Protein AF-B7PC93-F1 (afdb_monomer_lite)

Foldseek 3Di:
DDFPDDPVRLVVLVVVQVVLPPVPPQWHAPVSVCVDVVLVPPLLSVLLQCQLPPVRPRTHHSVSSRVSVSLVDPPDDPLSVLVSVVSSQVPVPPQWRALVSQLVSVCSVQPPLDDSVVSSVVSQVVQVVQPPVPPRIHGSVSSVCVVPVDDDDDPDPLVVVVCQQPPVPPQWRALVSQLVSVCSRCPPVDDSVVSSVVSQVVQVQQPPVPPRIHGSVSSCVVVVVVPVVCVVPDDD

InterPro domains:
  IPR002048 EF-hand domain [PF13499] (11-69)
  IPR002048 EF-hand domain [PF13499] (79-145)
  IPR002048 EF-hand domain [PF13499] (160-222)
  IPR002048 EF-hand domain [PS50222] (40-75)
  IPR002048 EF-hand domain [PS50222] (77-112)
  IPR002048 EF-hand domain [PS50222] (118-153)
  IPR002048 EF-hand domain [PS50222] (161-188)
  IPR002048 EF-hand domain [PS50222] (194-229)
  IPR002048 EF-hand domain [SM00054] (12-40)
  IPR002048 EF-hand domain [SM00054] (44-72)
  IPR002048 EF-hand domain [SM00054] (81-109)
  IPR002048 EF-hand domain [SM00054] (122-150)
  IPR002048 EF-hand domain [SM00054] (157-185)
  IPR002048 EF-hand domain [SM00054] (198-226)
  IPR002048 EF-hand domain [cd00051] (81-144)
  IPR002048 EF-hand domain [cd00051] (162-223)
  IPR011992 EF-hand domain pair [SSF47473] (2-145)
  IPR011992 EF-hand domain pair [SSF47473] (123-222)
  IPR018247 EF-Hand 1, calcium-binding site [PS00018] (53-65)
  IPR018247 EF-Hand 1, calcium-binding site [PS00018] (90-102)

p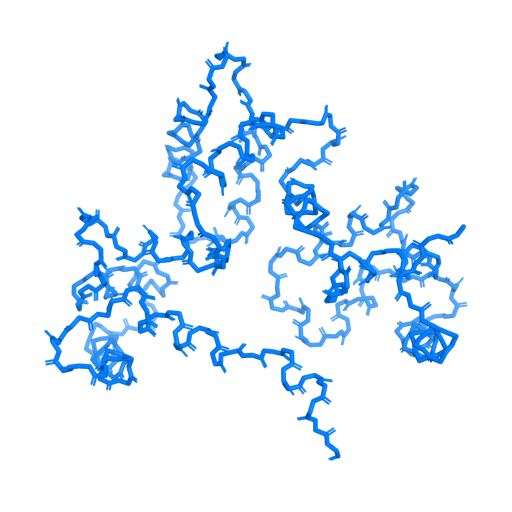LDDT: mean 71.48, std 16.7, range [31.58, 95.81]

Organism: Ixodes scapularis (NCBI:txid6945)

Radius of gyration: 20.03 Å; chains: 1; bounding box: 56×41×51 Å

Sequence (236 aa):
MCSNFDADEIKRLGKRFKKLDLDNSGSLSIDEFMSLPELQQNPLVQRVIDIFDTDGNGEVDFKEFIQGVSQFSVKGDKESKLRFAFRIYDMDNDGFISNGELFQVLKMMVGNNLKEAQLQQIVDKTILFADRDEDGKISFDEFCSRAVDRLTSEWTHSCSCFRIYDMDNDGFISNGELFQVLKMMVGNNLKEAQLQQIVDKTILFADRDEDGKISFDEFCSVVGNTDIHKKMVVDV

Structure (mmCIF, N/CA/C/O backbone):
data_AF-B7PC93-F1
#
_entry.id   AF-B7PC93-F1
#
loop_
_atom_site.group_PDB
_atom_site.id
_atom_site.type_symbol
_atom_site.label_atom_id
_atom_site.label_alt_id
_atom_site.label_comp_id
_atom_site.label_asym_id
_atom_site.label_entity_id
_atom_site.label_seq_id
_atom_site.pdbx_PDB_ins_code
_atom_site.Cartn_x
_atom_site.Cartn_y
_atom_site.Cartn_z
_atom_site.occupancy
_atom_site.B_iso_or_equiv
_atom_site.auth_seq_id
_atom_site.auth_comp_id
_atom_site.auth_asym_id
_atom_site.auth_atom_id
_atom_site.pdbx_PDB_model_num
ATOM 1 N N . MET A 1 1 ? -24.680 -4.028 8.590 1.00 38.81 1 MET A N 1
ATOM 2 C CA . MET A 1 1 ? -23.396 -3.847 9.297 1.00 38.81 1 MET A CA 1
ATOM 3 C C . MET A 1 1 ? -22.586 -5.104 9.052 1.00 38.81 1 MET A C 1
ATOM 5 O O . MET A 1 1 ? -23.000 -6.148 9.531 1.00 38.81 1 MET A O 1
ATOM 9 N N . CYS A 1 2 ? -21.532 -5.031 8.240 1.00 46.84 2 CYS A N 1
ATOM 10 C CA . CYS A 1 2 ? -20.687 -6.181 7.912 1.00 46.84 2 CYS A CA 1
ATOM 11 C C . CYS A 1 2 ? -19.275 -5.902 8.424 1.00 46.84 2 CYS A C 1
ATOM 13 O O . CYS A 1 2 ? -18.432 -5.429 7.674 1.00 46.84 2 CYS A O 1
ATOM 15 N N . SER A 1 3 ? -19.037 -6.126 9.713 1.00 57.12 3 SER A N 1
ATOM 16 C CA . SER A 1 3 ? -17.683 -6.349 10.213 1.00 57.12 3 SER A CA 1
ATOM 17 C C . SER A 1 3 ? -17.561 -7.832 10.551 1.00 57.12 3 SER A C 1
ATOM 19 O O . SER A 1 3 ? -18.491 -8.432 11.087 1.00 57.12 3 SER A O 1
ATOM 21 N N . ASN A 1 4 ? -16.418 -8.443 10.234 1.00 65.75 4 ASN A N 1
ATOM 22 C CA . ASN A 1 4 ? -16.138 -9.856 10.535 1.00 65.75 4 ASN A CA 1
ATOM 23 C C . ASN A 1 4 ? -15.797 -10.098 12.023 1.00 65.75 4 ASN A C 1
ATOM 25 O O . AS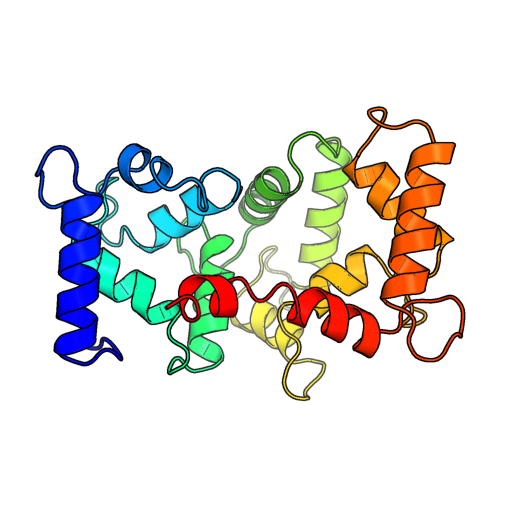N A 1 4 ? -15.227 -11.138 12.379 1.00 65.75 4 ASN A O 1
ATOM 29 N N . PHE A 1 5 ? -16.114 -9.123 12.878 1.00 72.94 5 PHE A N 1
ATOM 30 C CA . PHE A 1 5 ? -15.765 -9.095 14.289 1.00 72.94 5 PHE A CA 1
ATOM 31 C C . PHE A 1 5 ? -16.954 -9.475 15.165 1.00 72.94 5 PHE A C 1
ATOM 33 O O . PHE A 1 5 ? -18.083 -9.050 14.916 1.00 72.94 5 PHE A O 1
ATOM 40 N N . ASP A 1 6 ? -16.692 -10.249 16.212 1.00 81.88 6 ASP A N 1
ATOM 41 C CA . ASP A 1 6 ? -17.671 -10.504 17.261 1.00 81.88 6 ASP A CA 1
ATOM 42 C C . ASP A 1 6 ? -17.793 -9.321 18.245 1.00 81.88 6 ASP A C 1
ATOM 44 O O . ASP A 1 6 ? -17.075 -8.318 18.179 1.00 81.88 6 ASP A O 1
ATOM 48 N N . ALA A 1 7 ? -18.753 -9.417 19.167 1.00 84.62 7 ALA A N 1
ATOM 49 C CA . ALA A 1 7 ? -19.037 -8.347 20.119 1.00 84.62 7 ALA A CA 1
ATOM 50 C C . ALA A 1 7 ? -17.866 -8.058 21.078 1.00 84.62 7 ALA A C 1
ATOM 52 O O . ALA A 1 7 ? -17.680 -6.907 21.487 1.00 84.62 7 ALA A O 1
ATOM 53 N N . ASP A 1 8 ? -17.070 -9.068 21.433 1.00 82.94 8 ASP A N 1
ATOM 54 C CA . ASP A 1 8 ? -15.922 -8.903 22.323 1.00 82.94 8 ASP A CA 1
ATOM 55 C C . ASP A 1 8 ? -14.742 -8.261 21.585 1.00 82.94 8 ASP A C 1
ATOM 57 O O . ASP A 1 8 ? -14.069 -7.388 22.145 1.00 82.94 8 ASP A O 1
ATOM 61 N N . GLU A 1 9 ? -14.527 -8.621 20.319 1.00 74.94 9 GLU A N 1
ATOM 62 C CA . GLU A 1 9 ? -13.568 -7.981 19.416 1.00 74.94 9 GLU A CA 1
ATOM 63 C C . GLU A 1 9 ? -13.908 -6.496 19.220 1.00 74.94 9 GLU A C 1
ATOM 65 O O . GLU A 1 9 ? -13.059 -5.634 19.462 1.00 74.94 9 GLU A O 1
ATOM 70 N N . ILE A 1 10 ? -15.168 -6.169 18.908 1.00 80.88 10 ILE A N 1
ATOM 71 C CA . ILE A 1 10 ? -15.633 -4.776 18.776 1.00 80.88 10 ILE A CA 1
ATOM 72 C C . ILE A 1 10 ? -15.430 -4.006 20.087 1.00 80.88 10 ILE A C 1
ATOM 74 O O . ILE A 1 10 ? -14.981 -2.859 20.079 1.00 80.88 10 ILE A O 1
ATOM 78 N N . LYS A 1 11 ? -15.698 -4.631 21.240 1.00 82.50 11 LYS A N 1
ATOM 79 C CA . LYS A 1 11 ? -15.482 -4.004 22.551 1.00 82.50 11 LYS A CA 1
ATOM 80 C C . LYS A 1 11 ? -14.003 -3.718 22.822 1.00 82.50 11 LYS A C 1
ATOM 82 O O . LYS A 1 11 ? -13.685 -2.689 23.423 1.00 82.50 11 LYS A O 1
ATOM 87 N N . ARG A 1 12 ? -13.089 -4.602 22.409 1.00 79.88 12 ARG A N 1
ATOM 88 C CA . ARG A 1 12 ? -11.634 -4.380 22.519 1.00 79.88 12 ARG A CA 1
ATOM 89 C C . ARG A 1 12 ? -11.175 -3.257 21.593 1.00 79.88 12 ARG A C 1
ATOM 91 O O . ARG A 1 12 ? -10.452 -2.374 22.051 1.00 79.88 12 ARG A O 1
ATOM 98 N N . LEU A 1 13 ? -11.649 -3.246 20.348 1.00 78.56 13 LEU A N 1
ATOM 99 C CA . LEU A 1 13 ? -11.368 -2.183 19.381 1.00 78.56 13 LEU A CA 1
ATOM 100 C C . LEU A 1 13 ? -11.889 -0.828 19.875 1.00 78.56 13 LEU A C 1
ATOM 102 O O . LEU A 1 13 ? -11.148 0.145 19.844 1.00 78.56 13 LEU A O 1
ATOM 106 N N . GLY A 1 14 ? -13.087 -0.778 20.463 1.00 84.50 14 GLY A N 1
ATOM 107 C CA . GLY A 1 14 ? -13.628 0.438 21.080 1.00 84.50 14 GLY A CA 1
ATOM 108 C C . GLY A 1 14 ? -12.797 0.959 22.254 1.00 84.50 14 GLY A C 1
ATOM 109 O O . GLY A 1 14 ? -12.632 2.167 22.407 1.00 84.50 14 GLY A O 1
ATOM 110 N N . LYS A 1 15 ? -12.210 0.075 23.074 1.00 85.62 15 LYS A N 1
ATOM 111 C CA . LYS A 1 15 ? -11.255 0.499 24.115 1.00 85.62 15 LYS A CA 1
ATOM 112 C C . LYS A 1 15 ? -9.968 1.064 23.519 1.00 85.62 15 LYS A C 1
ATOM 114 O O . LYS A 1 15 ? -9.396 1.977 24.104 1.00 85.62 15 LYS A O 1
ATOM 119 N N . ARG A 1 16 ? -9.494 0.503 22.401 1.00 81.06 16 ARG A N 1
ATOM 120 C CA . ARG A 1 16 ? -8.289 0.983 21.715 1.00 81.06 16 ARG A CA 1
ATOM 121 C C . ARG A 1 16 ? -8.539 2.337 21.059 1.00 81.06 16 ARG A C 1
ATOM 123 O O . ARG A 1 16 ? -7.734 3.229 21.277 1.00 81.06 16 ARG A O 1
ATOM 130 N N . PHE A 1 17 ? -9.664 2.493 20.366 1.00 84.81 17 PHE A N 1
ATOM 131 C CA . PHE A 1 17 ? -10.100 3.750 19.762 1.00 84.81 17 PHE A CA 1
ATOM 132 C C . PHE A 1 17 ? -10.116 4.879 20.795 1.00 84.81 17 PHE A C 1
ATOM 134 O O . PHE A 1 17 ? -9.386 5.843 20.651 1.00 84.81 17 PHE A O 1
ATOM 141 N N . LYS A 1 18 ? -10.798 4.685 21.933 1.00 90.88 18 LYS A N 1
ATOM 142 C CA . LYS A 1 18 ? -10.827 5.670 23.033 1.00 90.88 18 LYS A CA 1
ATOM 143 C C . LYS A 1 18 ? -9.470 5.992 23.661 1.00 90.88 18 LYS A C 1
ATOM 145 O O . LYS A 1 18 ? -9.362 6.950 24.409 1.00 90.88 18 LYS A O 1
ATOM 150 N N . LYS A 1 19 ? -8.471 5.126 23.487 1.00 88.50 19 LYS A N 1
ATOM 151 C CA . LYS A 1 19 ? -7.111 5.384 23.975 1.00 88.50 19 LYS A CA 1
ATOM 152 C C . LYS A 1 19 ? -6.314 6.229 22.975 1.00 88.50 19 LYS A C 1
ATOM 154 O O . LYS A 1 19 ? -5.361 6.878 23.387 1.00 88.50 19 LYS A O 1
ATOM 159 N N . LEU A 1 20 ? -6.663 6.136 21.694 1.00 85.38 20 LEU A N 1
ATOM 160 C CA . LEU A 1 20 ? -6.053 6.892 20.604 1.00 85.38 20 LEU A CA 1
ATOM 161 C C . LEU A 1 20 ? -6.704 8.263 20.430 1.00 85.38 20 LEU A C 1
ATOM 163 O O . LEU A 1 20 ? -5.991 9.196 20.112 1.00 85.38 20 LEU A O 1
ATOM 167 N N . ASP A 1 21 ? -8.007 8.363 20.687 1.00 91.94 21 ASP A N 1
ATOM 168 C CA . ASP A 1 21 ? -8.787 9.603 20.718 1.00 91.94 21 ASP A CA 1
ATOM 169 C C . ASP A 1 21 ? -8.396 10.403 21.975 1.00 91.94 21 ASP A C 1
ATOM 171 O O . ASP A 1 21 ? -8.935 10.205 23.070 1.00 91.94 21 ASP A O 1
ATOM 175 N N . LEU A 1 22 ? -7.336 11.204 21.848 1.00 91.56 22 LEU A N 1
ATOM 176 C CA . LEU A 1 22 ? -6.696 11.929 22.944 1.00 91.56 22 LEU A CA 1
ATOM 177 C C . LEU A 1 22 ? -7.507 13.162 23.333 1.00 91.56 22 LEU A C 1
ATOM 179 O O . LEU A 1 22 ? -7.531 13.535 24.513 1.00 91.56 22 LEU A O 1
ATOM 183 N N . ASP A 1 23 ? -8.158 13.792 22.359 1.00 93.38 23 ASP A N 1
ATOM 184 C CA . ASP A 1 23 ? -8.976 14.981 22.575 1.00 93.38 23 ASP A CA 1
ATOM 185 C C . ASP A 1 23 ? -10.450 14.663 22.893 1.00 93.38 23 ASP A C 1
ATOM 187 O O . ASP A 1 23 ? -11.158 15.526 23.418 1.00 93.38 23 ASP A O 1
ATOM 191 N N . ASN A 1 24 ? -10.867 13.400 22.751 1.00 93.00 24 ASN A N 1
ATOM 192 C CA . ASN A 1 24 ? -12.238 12.915 22.940 1.00 93.00 24 ASN A CA 1
ATOM 193 C C . ASN A 1 24 ? -13.229 13.534 21.940 1.00 93.00 24 ASN A C 1
ATOM 195 O O . ASN A 1 24 ? -14.403 13.739 22.280 1.00 93.00 24 ASN A O 1
ATOM 199 N N . SER A 1 25 ? -12.768 13.839 20.728 1.00 94.69 25 SER A N 1
ATOM 200 C CA . SER A 1 25 ? -13.594 14.304 19.610 1.00 94.69 25 SER A CA 1
ATOM 201 C C . SER A 1 25 ? -14.583 13.235 19.137 1.00 94.69 25 SER A C 1
ATOM 203 O O . SER A 1 25 ? -15.657 13.566 18.629 1.00 94.69 25 SER A O 1
ATOM 205 N N . GLY A 1 26 ? -14.276 11.954 19.372 1.00 93.12 26 GLY A N 1
ATOM 206 C CA . GLY A 1 26 ? -15.031 10.821 18.841 1.00 93.12 26 GLY A CA 1
ATOM 207 C C . GLY A 1 26 ? -14.571 10.370 17.451 1.00 93.12 26 GLY A C 1
ATOM 208 O O . GLY A 1 26 ? -15.168 9.434 16.908 1.00 93.12 26 GLY A O 1
ATOM 209 N N . SER A 1 27 ? -13.505 10.980 16.937 1.00 95.19 27 SER A N 1
ATOM 210 C CA . SER A 1 27 ? -12.818 10.654 15.690 1.00 95.19 27 SER A CA 1
ATOM 211 C C . SER A 1 27 ? -11.313 10.540 15.954 1.00 95.19 27 SER A C 1
ATOM 213 O O . SER A 1 27 ? -10.841 10.882 17.033 1.00 95.19 27 SER A O 1
ATOM 215 N N . LEU A 1 28 ? -10.557 9.992 15.005 1.00 90.19 28 LEU A N 1
ATOM 216 C CA . LEU A 1 28 ? -9.100 9.917 15.086 1.00 90.19 28 LEU A CA 1
ATOM 217 C C . LEU A 1 28 ? -8.474 10.766 13.989 1.00 90.19 28 LEU A C 1
ATOM 219 O O . LEU A 1 28 ? -8.614 10.467 12.802 1.00 90.19 28 LEU A O 1
ATOM 223 N N . SER A 1 29 ? -7.736 11.784 14.405 1.00 92.44 29 SER A N 1
ATOM 224 C CA . SER A 1 29 ? -6.882 12.584 13.534 1.00 92.44 29 SER A CA 1
ATOM 225 C C . SER A 1 29 ? -5.613 11.822 13.126 1.00 92.44 29 SER A C 1
ATOM 227 O O . SER A 1 29 ? -5.188 10.857 13.772 1.00 92.44 29 SER A O 1
ATOM 229 N N . ILE A 1 30 ? -4.947 12.287 12.065 1.00 87.25 30 ILE A N 1
ATOM 230 C CA . ILE A 1 30 ? -3.656 11.735 11.619 1.00 87.25 30 ILE A CA 1
ATOM 231 C C . ILE A 1 30 ? -2.627 11.750 12.758 1.00 87.25 30 ILE A C 1
ATOM 233 O O . ILE A 1 30 ? -1.918 10.764 12.960 1.00 87.25 30 ILE A O 1
ATOM 237 N N . ASP A 1 31 ? -2.568 12.831 13.537 1.00 90.06 31 ASP A N 1
ATOM 238 C CA . ASP A 1 31 ? -1.625 12.962 14.651 1.00 90.06 31 ASP A CA 1
ATOM 239 C C . ASP A 1 31 ? -1.888 11.920 15.751 1.00 90.06 31 ASP A C 1
ATOM 241 O O . ASP A 1 31 ? -0.951 11.355 16.324 1.00 90.06 31 ASP A O 1
ATOM 245 N N . GLU A 1 32 ? -3.155 11.593 16.006 1.00 90.25 32 GLU A N 1
ATOM 246 C CA . GLU A 1 32 ? -3.546 10.552 16.959 1.00 90.25 32 GLU A CA 1
ATOM 247 C C . GLU A 1 32 ? -3.195 9.147 16.465 1.00 90.25 32 GLU A C 1
ATOM 249 O O . GLU A 1 32 ? -2.706 8.330 17.253 1.00 90.25 32 GLU A O 1
ATOM 254 N N . PHE A 1 33 ? -3.324 8.866 15.165 1.00 77.56 33 PHE A N 1
ATOM 255 C CA . PHE A 1 33 ? -2.777 7.636 14.580 1.00 77.56 33 PHE A CA 1
ATOM 256 C C . PHE A 1 33 ? -1.250 7.586 14.685 1.00 77.56 33 PHE A C 1
ATOM 258 O O . PHE A 1 33 ? -0.688 6.555 15.063 1.00 77.56 33 PHE A O 1
ATOM 265 N N . MET A 1 34 ? -0.572 8.702 14.419 1.00 79.25 34 MET A N 1
ATOM 266 C CA . MET A 1 34 ? 0.886 8.818 14.498 1.00 79.25 34 MET A CA 1
ATOM 267 C C . MET A 1 34 ? 1.418 8.802 15.936 1.00 79.25 34 MET A C 1
ATOM 269 O O . MET A 1 34 ? 2.626 8.674 16.139 1.00 79.25 34 MET A O 1
ATOM 273 N N . SER A 1 35 ? 0.549 8.847 16.952 1.00 81.88 35 SER A N 1
ATOM 274 C CA . SER A 1 35 ? 0.933 8.578 18.342 1.00 81.88 35 SER A CA 1
ATOM 275 C C . SER A 1 35 ? 1.378 7.124 18.564 1.00 81.88 35 SER A C 1
ATOM 277 O O . SER A 1 35 ? 2.084 6.844 19.535 1.00 81.88 35 SER A O 1
ATOM 279 N N . LEU A 1 36 ? 1.005 6.204 17.661 1.00 70.06 36 LEU A N 1
ATOM 280 C CA . LEU A 1 36 ? 1.443 4.811 17.667 1.00 70.06 36 LEU A CA 1
ATOM 281 C C . LEU A 1 36 ? 2.843 4.685 17.053 1.00 70.06 36 LEU A C 1
ATOM 283 O O . LEU A 1 36 ? 2.990 4.859 15.839 1.00 70.06 36 LEU A O 1
ATOM 287 N N . PRO A 1 37 ? 3.876 4.326 17.840 1.00 64.69 37 PRO A N 1
ATOM 288 C CA . PRO A 1 37 ? 5.241 4.198 17.331 1.00 64.69 37 PRO A CA 1
ATOM 289 C C . PRO A 1 37 ? 5.365 3.212 16.165 1.00 64.69 37 PRO A C 1
ATOM 291 O O . PRO A 1 37 ? 6.213 3.382 15.293 1.00 64.69 37 PRO A O 1
ATOM 294 N N . GLU A 1 38 ? 4.506 2.192 16.129 1.00 60.19 38 GLU A N 1
ATOM 295 C CA . GLU A 1 38 ? 4.479 1.179 15.074 1.00 60.19 38 GLU A CA 1
ATOM 296 C C . GLU A 1 38 ? 4.027 1.747 13.721 1.00 60.19 38 GLU A C 1
ATOM 298 O O . GLU A 1 38 ? 4.423 1.232 12.677 1.00 60.19 38 GLU A O 1
ATOM 303 N N . LEU A 1 39 ? 3.218 2.809 13.727 1.00 61.38 39 LEU A N 1
ATOM 304 C CA . LEU A 1 39 ? 2.726 3.457 12.512 1.00 61.38 39 LEU A CA 1
ATOM 305 C C . LEU A 1 39 ? 3.661 4.565 12.018 1.00 61.38 39 LEU A C 1
ATOM 307 O O . LEU A 1 39 ? 3.723 4.807 10.816 1.00 61.38 39 LEU A O 1
ATOM 311 N N . GLN A 1 40 ? 4.456 5.168 12.908 1.00 65.38 40 GLN A N 1
ATOM 312 C CA . GLN A 1 40 ? 5.375 6.264 12.569 1.00 65.38 40 GLN A CA 1
ATOM 313 C C . GLN A 1 40 ? 6.415 5.902 11.504 1.00 65.38 40 GLN A C 1
ATOM 315 O O . GLN A 1 40 ? 6.884 6.772 10.775 1.00 65.38 40 GLN A O 1
ATOM 320 N N . GLN A 1 41 ? 6.806 4.628 11.429 1.00 62.06 41 GLN A N 1
ATOM 321 C CA . GLN A 1 41 ? 7.812 4.154 10.476 1.00 62.06 41 GLN A CA 1
ATOM 322 C C . GLN A 1 41 ? 7.209 3.684 9.149 1.00 62.06 41 GLN A C 1
ATOM 324 O O . GLN A 1 41 ? 7.958 3.362 8.228 1.00 62.06 41 GLN A O 1
ATOM 329 N N . ASN A 1 42 ? 5.879 3.621 9.037 1.00 61.25 42 ASN A N 1
ATOM 330 C CA . ASN A 1 42 ? 5.219 3.145 7.832 1.00 61.25 42 ASN A CA 1
ATOM 331 C C . ASN A 1 42 ? 4.965 4.319 6.865 1.00 61.25 42 ASN A C 1
ATOM 333 O O . ASN A 1 42 ? 4.094 5.145 7.138 1.00 61.25 42 ASN A O 1
ATOM 337 N N . PRO A 1 43 ? 5.649 4.383 5.706 1.00 69.12 43 PRO A N 1
ATOM 338 C CA . PRO A 1 43 ? 5.478 5.478 4.748 1.00 69.12 43 PRO A CA 1
ATOM 339 C C . PRO A 1 43 ? 4.082 5.531 4.109 1.00 69.12 43 PRO A C 1
ATOM 341 O O . PRO A 1 43 ? 3.733 6.528 3.486 1.00 69.12 43 PRO A O 1
ATOM 344 N N . LEU A 1 44 ? 3.282 4.471 4.252 1.00 71.81 44 LEU A N 1
ATOM 345 C CA . LEU A 1 44 ? 1.936 4.357 3.690 1.00 71.81 44 LEU A CA 1
ATOM 346 C C . LEU A 1 44 ? 0.839 4.611 4.720 1.00 71.81 44 LEU A C 1
ATOM 348 O O . LEU A 1 44 ? -0.334 4.489 4.383 1.00 71.81 44 LEU A O 1
ATOM 352 N N . VAL A 1 45 ? 1.189 4.953 5.965 1.00 73.69 45 VAL A N 1
ATOM 353 C CA . VAL A 1 45 ? 0.203 5.180 7.031 1.00 73.69 45 VAL A CA 1
ATOM 354 C C . VAL A 1 45 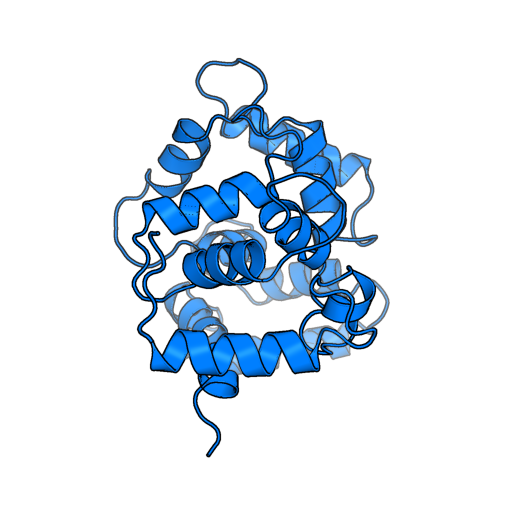? -0.850 6.207 6.620 1.00 73.69 45 VAL A C 1
ATOM 356 O O . VAL A 1 45 ? -2.034 5.955 6.816 1.00 73.69 45 VAL A O 1
ATOM 359 N N . GLN A 1 46 ? -0.441 7.293 5.959 1.00 83.31 46 GLN A N 1
ATOM 360 C CA . GLN A 1 46 ? -1.370 8.304 5.462 1.00 83.31 46 GLN A CA 1
ATOM 361 C C . GLN A 1 46 ? -2.372 7.696 4.480 1.00 83.31 46 GLN A C 1
ATOM 363 O O . GLN A 1 46 ? -3.568 7.860 4.655 1.00 83.31 46 GLN A O 1
ATOM 368 N N . ARG A 1 47 ? -1.901 6.895 3.516 1.00 82.00 47 ARG A N 1
ATOM 369 C CA . ARG A 1 47 ? -2.777 6.215 2.552 1.00 82.00 47 ARG A CA 1
ATOM 370 C C . ARG A 1 47 ? -3.748 5.258 3.232 1.00 82.00 47 ARG A C 1
ATOM 372 O O . ARG A 1 47 ? -4.896 5.168 2.826 1.00 82.00 47 ARG A O 1
ATOM 379 N N . VAL A 1 48 ? -3.309 4.548 4.269 1.00 76.94 48 VAL A N 1
ATOM 380 C CA . VAL A 1 48 ? -4.191 3.663 5.044 1.00 76.94 48 VAL A CA 1
ATOM 381 C C . VAL A 1 48 ? -5.285 4.465 5.750 1.00 76.94 48 VAL A C 1
ATOM 383 O O . VAL A 1 48 ? -6.437 4.038 5.732 1.00 76.94 48 VAL A O 1
ATOM 386 N N . ILE A 1 49 ? -4.939 5.613 6.337 1.00 83.00 49 ILE A N 1
ATOM 387 C CA . ILE A 1 49 ? -5.896 6.516 6.990 1.00 83.00 49 ILE A CA 1
ATOM 388 C C . ILE A 1 49 ? -6.875 7.084 5.958 1.00 83.00 49 ILE A C 1
ATOM 390 O O . ILE A 1 49 ? -8.077 6.994 6.179 1.00 83.00 49 ILE A O 1
ATOM 394 N N . ASP A 1 50 ? -6.387 7.544 4.804 1.00 88.69 50 ASP A N 1
ATOM 395 C CA . ASP A 1 50 ? -7.224 8.062 3.712 1.00 88.69 50 ASP A CA 1
ATOM 396 C C . ASP A 1 50 ? -8.227 7.007 3.198 1.00 88.69 50 ASP A C 1
ATOM 398 O O . ASP A 1 50 ? -9.308 7.344 2.737 1.00 88.69 50 ASP A O 1
ATOM 402 N N . ILE A 1 51 ? -7.888 5.712 3.261 1.00 84.38 51 ILE A N 1
ATOM 403 C CA . ILE A 1 51 ? -8.811 4.623 2.885 1.00 84.38 51 ILE A CA 1
ATOM 404 C C . ILE A 1 51 ? -9.851 4.356 3.980 1.00 84.38 51 ILE A C 1
ATOM 406 O O . ILE A 1 51 ? -10.926 3.815 3.698 1.00 84.38 51 ILE A O 1
ATOM 410 N N . PHE A 1 52 ? -9.510 4.637 5.238 1.00 84.19 52 PHE A N 1
ATOM 411 C CA . PHE A 1 52 ? -10.418 4.454 6.367 1.00 84.19 52 PHE A CA 1
ATOM 412 C C . PHE A 1 52 ? -11.432 5.593 6.427 1.00 84.19 52 PHE A C 1
ATOM 414 O O . PHE A 1 52 ? -12.598 5.308 6.681 1.00 84.19 52 PHE A O 1
ATOM 421 N N . ASP A 1 53 ? -10.991 6.822 6.160 1.00 92.12 53 ASP A N 1
ATOM 422 C CA . ASP A 1 53 ? -11.817 8.022 6.024 1.00 92.12 53 ASP A CA 1
ATOM 423 C C . ASP A 1 53 ? -12.676 7.935 4.749 1.00 92.12 53 ASP A C 1
ATOM 425 O O . ASP A 1 53 ? -12.290 8.331 3.649 1.00 92.12 53 ASP A O 1
ATOM 429 N N . THR A 1 54 ? -13.847 7.317 4.880 1.00 89.75 54 THR A N 1
ATOM 430 C CA . THR A 1 54 ? -14.746 7.042 3.755 1.00 89.75 54 THR A CA 1
ATOM 431 C C . THR A 1 54 ? -15.601 8.237 3.368 1.00 89.75 54 THR A C 1
ATOM 433 O O . THR A 1 54 ? -16.132 8.257 2.253 1.00 89.75 54 THR A O 1
ATOM 436 N N . ASP A 1 55 ? -15.784 9.197 4.275 1.00 91.75 55 ASP A N 1
ATOM 437 C CA . ASP A 1 55 ? -16.534 10.423 4.010 1.00 91.75 55 ASP A CA 1
ATOM 438 C C . ASP A 1 55 ? -15.640 11.614 3.606 1.00 91.75 55 ASP A C 1
ATOM 440 O O . ASP A 1 55 ? -16.159 12.610 3.089 1.00 91.75 55 ASP A O 1
ATOM 444 N N . GLY A 1 56 ? -14.316 11.470 3.730 1.00 90.38 56 GLY A N 1
ATOM 445 C CA . GLY A 1 56 ? -13.309 12.431 3.292 1.00 90.38 56 GLY A CA 1
ATOM 446 C C . GLY A 1 56 ? -13.223 13.661 4.191 1.00 90.38 56 GLY A C 1
ATOM 447 O O . GLY A 1 56 ? -12.864 14.743 3.709 1.00 90.38 56 GLY A O 1
ATOM 448 N N . ASN A 1 57 ? -13.625 13.545 5.459 1.00 91.75 57 ASN A N 1
ATOM 449 C CA . ASN A 1 57 ? -13.642 14.666 6.395 1.00 91.75 57 ASN A CA 1
ATOM 450 C C . ASN A 1 57 ? -12.258 14.967 7.015 1.00 91.75 57 ASN A C 1
ATOM 452 O O . ASN A 1 57 ? -12.092 16.021 7.636 1.00 91.75 57 ASN A O 1
ATOM 456 N N . GLY A 1 58 ? -11.262 14.104 6.785 1.00 90.00 58 GLY A N 1
ATOM 457 C CA . GLY A 1 58 ? -9.889 14.217 7.282 1.00 90.00 58 GLY A CA 1
ATOM 458 C C . GLY A 1 58 ? -9.636 13.529 8.628 1.00 90.00 58 GLY A C 1
ATOM 459 O O . GLY A 1 58 ? -8.505 13.557 9.122 1.00 90.00 58 GLY A O 1
ATOM 460 N N . GLU A 1 59 ? -10.654 12.913 9.222 1.00 93.25 59 GLU A N 1
ATOM 461 C CA . GLU A 1 59 ? -10.613 12.182 10.484 1.00 93.25 59 GLU A CA 1
ATOM 462 C C . GLU A 1 59 ? -11.316 10.826 10.332 1.00 93.25 59 GLU A C 1
ATOM 464 O O . GLU A 1 59 ? -12.204 10.653 9.509 1.00 93.25 59 GLU A O 1
ATOM 469 N N . VAL A 1 60 ? -10.930 9.840 11.144 1.00 92.00 60 VAL A N 1
ATOM 470 C CA . VAL A 1 60 ? -11.525 8.495 11.082 1.00 92.00 60 VAL A CA 1
ATOM 471 C C . VAL A 1 60 ? -12.466 8.288 12.258 1.00 92.00 60 VAL A C 1
ATOM 473 O O . VAL A 1 60 ? -12.017 8.174 13.404 1.00 92.00 60 VAL A O 1
ATOM 476 N N . ASP A 1 61 ? -13.765 8.173 11.994 1.00 94.94 61 ASP A N 1
ATOM 477 C CA . ASP A 1 61 ? -14.745 7.897 13.044 1.00 94.94 61 ASP A CA 1
ATOM 478 C C . ASP A 1 61 ? -14.678 6.433 13.538 1.00 94.94 61 ASP A C 1
ATOM 480 O O . ASP A 1 61 ? -14.009 5.558 12.974 1.00 94.94 61 ASP A O 1
ATOM 484 N N . PHE A 1 62 ? -15.381 6.107 14.628 1.00 91.56 62 PHE A N 1
ATOM 485 C CA . PHE A 1 62 ? -15.342 4.741 15.166 1.00 91.56 62 PHE A CA 1
ATOM 486 C C . PHE A 1 62 ? -15.872 3.678 14.188 1.00 91.56 62 PHE A C 1
ATOM 488 O O . PHE A 1 62 ? -15.392 2.541 14.176 1.00 91.56 62 PHE A O 1
ATOM 495 N N . LYS A 1 63 ? -16.881 4.003 13.379 1.00 91.88 63 LYS A N 1
ATOM 496 C CA . LYS A 1 63 ? -17.454 3.076 12.399 1.00 91.88 63 LYS A CA 1
ATOM 497 C C . LYS A 1 63 ? -16.454 2.829 11.269 1.00 91.88 63 LYS A C 1
ATOM 499 O O . LYS A 1 63 ? -16.262 1.670 10.897 1.00 91.88 63 LYS A O 1
ATOM 504 N N . GLU A 1 64 ? -15.817 3.874 10.770 1.00 91.00 64 GLU A N 1
ATOM 505 C CA . GLU A 1 64 ? -14.758 3.837 9.765 1.00 91.00 64 GLU A CA 1
ATOM 506 C C . GLU A 1 64 ? -13.539 3.066 10.255 1.00 91.00 64 GLU A C 1
ATOM 508 O O . GLU A 1 64 ? -13.072 2.151 9.580 1.00 91.00 64 GLU A O 1
ATOM 513 N N . PHE A 1 65 ? -13.112 3.304 11.495 1.00 84.25 65 PHE A N 1
ATOM 514 C CA . PHE A 1 65 ? -12.044 2.546 12.139 1.00 84.25 65 PHE A CA 1
ATOM 515 C C . PHE A 1 65 ? -12.349 1.042 12.172 1.00 84.25 65 PHE A C 1
ATOM 517 O O . PHE A 1 65 ? -11.510 0.216 11.808 1.00 84.25 65 PHE A O 1
ATOM 524 N N . ILE A 1 66 ? -13.566 0.653 12.570 1.00 82.81 66 ILE A N 1
ATOM 525 C CA . ILE A 1 66 ? -13.977 -0.760 12.585 1.00 82.81 66 ILE A CA 1
ATOM 526 C C . ILE A 1 66 ? -13.996 -1.347 11.170 1.00 82.81 66 ILE A C 1
ATOM 528 O O . ILE A 1 66 ? -13.564 -2.487 10.977 1.00 82.81 66 ILE A O 1
ATOM 532 N N . GLN A 1 67 ? -14.494 -0.596 10.187 1.00 82.06 67 GLN A N 1
ATOM 533 C CA . GLN A 1 67 ? -14.531 -1.032 8.793 1.00 82.06 67 GLN A CA 1
ATOM 534 C C . GLN A 1 67 ? -13.122 -1.203 8.227 1.00 82.06 67 GLN A C 1
ATOM 536 O O . GLN A 1 67 ? -12.814 -2.274 7.705 1.00 82.06 67 GLN A O 1
ATOM 541 N N . GLY A 1 68 ? -12.252 -0.213 8.397 1.00 74.56 68 GLY A N 1
ATOM 542 C CA . GLY A 1 68 ? -10.860 -0.245 7.974 1.00 74.56 68 GLY A CA 1
ATOM 543 C C . GLY A 1 68 ? -10.092 -1.416 8.581 1.00 74.56 68 GLY A C 1
ATOM 544 O O . GLY A 1 68 ? -9.539 -2.246 7.859 1.00 74.56 68 GLY A O 1
ATOM 545 N N . VAL A 1 69 ? -10.151 -1.579 9.907 1.00 72.38 69 VAL A N 1
ATOM 546 C CA . VAL A 1 69 ? -9.481 -2.689 10.608 1.00 72.38 69 VAL A CA 1
ATOM 547 C C . VAL A 1 69 ? -10.042 -4.052 10.182 1.00 72.38 69 VAL A C 1
ATOM 549 O O . VAL A 1 69 ? -9.310 -5.043 10.149 1.00 72.38 69 VAL A O 1
ATOM 552 N N . SER A 1 70 ? -11.318 -4.129 9.790 1.00 69.50 70 SER A N 1
ATOM 553 C CA . SER A 1 70 ? -11.909 -5.384 9.306 1.00 69.50 70 SER A CA 1
ATOM 554 C C . SER A 1 70 ? -11.313 -5.873 7.983 1.00 69.50 70 SER A C 1
ATOM 556 O O . SER A 1 70 ? -11.282 -7.085 7.764 1.00 69.50 70 SER A O 1
ATOM 558 N N . GLN A 1 71 ? -10.764 -4.975 7.154 1.00 63.00 71 GLN A N 1
ATOM 559 C CA . GLN A 1 71 ? -10.097 -5.329 5.892 1.00 63.00 71 GLN A CA 1
ATOM 560 C C . GLN A 1 71 ? -8.783 -6.090 6.127 1.00 63.00 71 GLN A C 1
ATOM 562 O O . GLN A 1 71 ? -8.370 -6.906 5.304 1.00 63.00 71 GLN A O 1
ATOM 567 N N . PHE A 1 72 ? -8.175 -5.900 7.299 1.00 58.59 72 PHE A N 1
ATOM 568 C CA . PHE A 1 72 ? -6.984 -6.624 7.745 1.00 58.59 72 PHE A CA 1
ATOM 569 C C . PHE A 1 72 ? -7.305 -7.905 8.525 1.00 58.59 72 PHE A C 1
ATOM 571 O O . PHE A 1 72 ? -6.394 -8.623 8.942 1.00 58.59 72 PHE A O 1
ATOM 578 N N . SER A 1 73 ? -8.587 -8.225 8.731 1.00 57.91 73 SER A N 1
ATOM 579 C CA . SER A 1 73 ? -8.984 -9.441 9.436 1.00 57.91 73 SER A CA 1
ATOM 580 C C . SER A 1 73 ? -8.520 -10.691 8.686 1.00 57.91 73 SER A C 1
ATOM 582 O O . SER A 1 73 ? -8.670 -10.816 7.469 1.00 57.91 73 SER A O 1
ATOM 584 N N . VAL A 1 74 ? -8.034 -11.683 9.435 1.00 48.72 74 VAL A N 1
ATOM 585 C CA . VAL A 1 74 ? -7.669 -13.011 8.910 1.00 48.72 74 VAL A CA 1
ATOM 586 C C . VAL A 1 74 ? -8.865 -13.699 8.234 1.00 48.72 74 VAL A C 1
ATOM 588 O O . VAL A 1 74 ? -8.675 -14.498 7.322 1.00 48.72 74 VAL A O 1
ATOM 591 N N . LYS A 1 75 ? -10.095 -13.341 8.630 1.00 53.59 75 LYS A N 1
ATOM 592 C CA . LYS A 1 75 ? -11.348 -13.844 8.046 1.00 53.59 75 LYS A CA 1
ATOM 593 C C . LYS A 1 75 ? -11.693 -13.213 6.685 1.00 53.59 75 LYS A C 1
ATOM 595 O O . LYS A 1 75 ? -12.664 -13.634 6.067 1.00 53.59 75 LYS A O 1
ATOM 600 N N . GLY A 1 76 ? -10.954 -12.191 6.243 1.00 56.41 76 GLY A N 1
ATOM 601 C CA . GLY A 1 76 ? -11.162 -11.537 4.949 1.00 56.41 76 GLY A CA 1
ATOM 602 C C . GLY A 1 76 ? -10.704 -12.409 3.780 1.00 56.41 76 GLY A C 1
ATOM 603 O O . GLY A 1 76 ? -9.636 -13.027 3.833 1.00 56.41 76 GLY A O 1
ATOM 604 N N . ASP A 1 77 ? -11.506 -12.447 2.719 1.00 66.00 77 ASP A N 1
ATOM 605 C CA . ASP A 1 77 ? -11.187 -13.166 1.491 1.00 66.00 77 ASP A CA 1
ATOM 606 C C . ASP A 1 77 ? -10.040 -12.489 0.708 1.00 66.00 77 ASP A C 1
ATOM 608 O O . ASP A 1 77 ? -9.655 -11.341 0.954 1.00 66.00 77 ASP A O 1
ATOM 612 N N . LYS A 1 78 ? -9.449 -13.234 -0.232 1.00 64.50 78 LYS A N 1
ATOM 613 C CA . LYS A 1 78 ? -8.292 -12.786 -1.023 1.00 64.50 78 LYS A CA 1
ATOM 614 C C . LYS A 1 78 ? -8.599 -11.534 -1.852 1.00 64.50 78 LYS A C 1
ATOM 616 O O . LYS A 1 78 ? -7.722 -10.685 -1.994 1.00 64.50 78 LYS A O 1
ATOM 621 N N . GLU A 1 79 ? -9.806 -11.425 -2.397 1.00 71.94 79 GLU A N 1
ATOM 622 C CA . GLU A 1 79 ? -10.198 -10.303 -3.248 1.00 71.94 79 GLU A CA 1
ATOM 623 C C . GLU A 1 79 ? -10.281 -9.016 -2.429 1.00 71.94 79 GLU A C 1
ATOM 625 O O . GLU A 1 79 ? -9.723 -8.002 -2.835 1.00 71.94 79 GLU A O 1
ATOM 630 N N . SER A 1 80 ? -10.863 -9.073 -1.229 1.00 68.00 80 SER A N 1
ATOM 631 C CA . SER A 1 80 ? -10.915 -7.930 -0.309 1.00 68.00 80 SER A CA 1
ATOM 632 C C . SER A 1 80 ? -9.522 -7.369 0.014 1.00 68.00 80 SER A C 1
ATOM 634 O O . SER A 1 80 ? -9.322 -6.155 0.005 1.00 68.00 80 SER A O 1
ATOM 636 N N . LYS A 1 81 ? -8.524 -8.240 0.220 1.00 66.69 81 LYS A N 1
ATOM 637 C CA . LYS A 1 81 ? -7.129 -7.820 0.460 1.00 66.69 81 LYS A CA 1
ATOM 638 C C . LYS A 1 81 ? -6.487 -7.190 -0.777 1.00 66.69 81 LYS A C 1
ATOM 640 O O . LYS A 1 81 ? -5.766 -6.205 -0.652 1.00 66.69 81 LYS A O 1
ATOM 645 N N . LEU A 1 82 ? -6.758 -7.738 -1.964 1.00 67.31 82 LEU A N 1
ATOM 646 C CA . LEU A 1 82 ? -6.285 -7.168 -3.230 1.00 67.31 82 LEU A CA 1
ATOM 647 C C . LEU A 1 82 ? -6.926 -5.807 -3.507 1.00 67.31 82 LEU A C 1
ATOM 649 O O . LEU A 1 82 ? -6.230 -4.893 -3.932 1.00 67.31 82 LEU A O 1
ATOM 653 N N . ARG A 1 83 ? -8.221 -5.643 -3.213 1.00 75.62 83 ARG A N 1
ATOM 654 C CA . ARG A 1 83 ? -8.925 -4.357 -3.321 1.00 75.62 83 ARG A CA 1
ATOM 655 C C . ARG A 1 83 ? -8.357 -3.321 -2.366 1.00 75.62 83 ARG A C 1
ATOM 657 O O . ARG A 1 83 ? -8.179 -2.177 -2.763 1.00 75.62 83 ARG A O 1
ATOM 664 N N . PHE A 1 84 ? -8.036 -3.717 -1.138 1.00 71.94 84 PHE A N 1
ATOM 665 C CA . PHE A 1 84 ? -7.373 -2.816 -0.203 1.00 71.94 84 PHE A CA 1
ATOM 666 C C . PHE A 1 84 ? -5.995 -2.382 -0.719 1.00 71.94 84 PHE A C 1
ATOM 668 O O . PHE A 1 84 ? -5.705 -1.192 -0.754 1.00 71.94 84 PHE A O 1
ATOM 675 N N . ALA A 1 85 ? -5.172 -3.327 -1.186 1.00 69.88 85 ALA A N 1
ATOM 676 C CA . ALA A 1 85 ? -3.871 -3.009 -1.772 1.00 69.88 85 ALA A CA 1
ATOM 677 C C . ALA A 1 85 ? -3.998 -2.095 -3.001 1.00 69.88 85 ALA A C 1
ATOM 679 O O . ALA A 1 85 ? -3.220 -1.161 -3.139 1.00 69.88 85 ALA A O 1
ATOM 680 N N . PHE A 1 86 ? -4.999 -2.323 -3.853 1.00 75.88 86 PHE A N 1
ATOM 681 C CA . PHE A 1 86 ? -5.290 -1.470 -5.002 1.00 75.88 86 PHE A CA 1
ATOM 682 C C . PHE A 1 86 ? -5.602 -0.027 -4.581 1.00 75.88 86 PHE A C 1
ATOM 684 O O . PHE A 1 86 ? -4.996 0.900 -5.104 1.00 75.88 86 PHE A O 1
ATOM 691 N N . ARG A 1 87 ? -6.451 0.164 -3.562 1.00 80.94 87 ARG A N 1
ATOM 692 C CA . ARG A 1 87 ? -6.815 1.488 -3.017 1.00 80.94 87 ARG A CA 1
ATOM 693 C C . ARG A 1 87 ? -5.658 2.257 -2.375 1.00 80.94 87 ARG A C 1
ATOM 695 O O . ARG A 1 87 ? -5.738 3.468 -2.197 1.00 80.94 87 ARG A O 1
ATOM 702 N N . ILE A 1 88 ? -4.570 1.580 -2.007 1.00 76.69 88 ILE A N 1
ATOM 703 C CA . ILE A 1 88 ? -3.355 2.286 -1.574 1.00 76.69 88 ILE A CA 1
ATOM 704 C C . ILE A 1 88 ? -2.792 3.104 -2.737 1.00 76.69 88 ILE A C 1
ATOM 706 O O . ILE A 1 88 ? -2.351 4.232 -2.509 1.00 76.69 88 ILE A O 1
ATOM 710 N N . TYR A 1 89 ? -2.845 2.544 -3.950 1.00 80.38 89 TYR A N 1
ATOM 711 C CA . TYR A 1 89 ? -2.382 3.169 -5.183 1.00 80.38 89 TYR A CA 1
ATOM 712 C C . TYR A 1 89 ? -3.418 4.101 -5.806 1.00 80.38 89 TYR A C 1
ATOM 714 O O . TYR A 1 89 ? -3.051 5.217 -6.128 1.00 80.38 89 TYR A O 1
ATOM 722 N N . ASP A 1 90 ? -4.670 3.672 -5.947 1.00 88.38 90 ASP A N 1
ATOM 723 C CA . ASP A 1 90 ? -5.775 4.483 -6.480 1.00 88.38 90 ASP A CA 1
ATOM 724 C C . ASP A 1 90 ? -6.137 5.598 -5.477 1.00 88.38 90 ASP A C 1
ATOM 726 O O . ASP A 1 90 ? -6.735 5.345 -4.428 1.00 88.38 90 ASP A O 1
ATOM 730 N N . MET A 1 91 ? -5.662 6.822 -5.729 1.00 88.38 91 MET A N 1
ATOM 731 C CA . MET A 1 91 ? -5.749 7.939 -4.786 1.00 88.38 91 MET A CA 1
ATOM 732 C C . MET A 1 91 ? -7.038 8.727 -4.924 1.00 88.38 91 MET A C 1
ATOM 734 O O . MET A 1 91 ? -7.554 9.201 -3.908 1.00 88.38 91 MET A O 1
ATOM 738 N N . ASP A 1 92 ? -7.539 8.875 -6.146 1.00 91.94 92 ASP A N 1
ATOM 739 C CA . ASP A 1 92 ? -8.790 9.578 -6.418 1.00 91.94 92 ASP A CA 1
ATOM 740 C C . ASP A 1 92 ? -10.028 8.660 -6.418 1.00 91.94 92 ASP A C 1
ATOM 742 O O . ASP A 1 92 ? -11.157 9.158 -6.446 1.00 91.94 92 ASP A O 1
ATOM 746 N N . ASN A 1 93 ? -9.828 7.348 -6.246 1.00 90.56 93 ASN A N 1
ATOM 747 C CA . ASN A 1 93 ? -10.861 6.315 -6.244 1.00 90.56 93 ASN A CA 1
ATOM 748 C C . ASN A 1 93 ? -11.625 6.234 -7.578 1.00 90.56 93 ASN A C 1
ATOM 750 O O . ASN A 1 93 ? -12.816 5.892 -7.583 1.00 90.56 93 ASN A O 1
ATOM 754 N N . ASP A 1 94 ? -10.975 6.544 -8.707 1.00 93.88 94 ASP A N 1
ATOM 755 C CA . ASP A 1 94 ? -11.573 6.403 -10.040 1.00 93.88 94 ASP A CA 1
ATOM 756 C C . ASP A 1 94 ? -11.654 4.936 -10.511 1.00 93.88 94 ASP A C 1
ATOM 758 O O . ASP A 1 94 ? -12.339 4.635 -11.496 1.00 93.88 94 ASP A O 1
ATOM 762 N N . GLY A 1 95 ? -11.043 4.010 -9.761 1.00 92.94 95 GLY A N 1
ATOM 763 C CA . GLY A 1 95 ? -11.003 2.582 -10.067 1.00 92.94 95 GLY A CA 1
ATOM 764 C C . GLY A 1 95 ? -9.816 2.171 -10.939 1.00 92.94 95 GLY A C 1
ATOM 765 O O . GLY A 1 95 ? -9.755 1.009 -11.360 1.00 92.94 95 GLY A O 1
ATOM 766 N N . PHE A 1 96 ? -8.881 3.086 -11.187 1.00 95.06 96 PHE A N 1
ATOM 767 C CA . PHE A 1 96 ? -7.670 2.888 -11.963 1.00 95.06 96 PHE A CA 1
ATOM 768 C C . PHE A 1 96 ? -6.452 3.394 -11.185 1.00 95.06 96 PHE A C 1
ATOM 770 O O . PHE A 1 96 ? -6.535 4.269 -10.338 1.00 95.06 96 PHE A O 1
ATOM 777 N N . ILE A 1 97 ? -5.279 2.841 -11.482 1.00 88.38 97 ILE A N 1
ATOM 778 C CA . ILE A 1 97 ? -4.009 3.395 -11.012 1.00 88.38 97 ILE A CA 1
ATOM 779 C C . ILE A 1 97 ? -3.382 4.138 -12.181 1.00 88.38 97 ILE A C 1
ATOM 781 O O . ILE A 1 97 ? -2.910 3.529 -13.146 1.00 88.38 97 ILE A O 1
ATOM 785 N N . SER A 1 98 ? -3.364 5.460 -12.098 1.00 95.81 98 SER A N 1
ATOM 786 C CA . SER A 1 98 ? -2.691 6.305 -13.076 1.00 95.81 98 SER A CA 1
ATOM 787 C C . SER A 1 98 ? -1.169 6.328 -12.880 1.00 95.81 98 SER A C 1
ATOM 789 O O . SER A 1 98 ? -0.623 5.978 -11.830 1.00 95.81 98 SER A O 1
ATOM 791 N N . ASN A 1 99 ? -0.453 6.819 -13.897 1.00 92.50 99 ASN A N 1
ATOM 792 C CA . ASN A 1 99 ? 0.994 7.060 -13.830 1.00 92.50 99 ASN A CA 1
ATOM 793 C C . ASN A 1 99 ? 1.388 7.956 -12.648 1.00 92.50 99 ASN A C 1
ATOM 795 O O . ASN A 1 99 ? 2.328 7.644 -11.916 1.00 92.50 99 ASN A O 1
ATOM 799 N N . GLY A 1 100 ? 0.632 9.033 -12.426 1.00 93.56 100 GLY A N 1
ATOM 800 C CA . GLY A 1 100 ? 0.898 9.968 -11.337 1.00 93.56 100 GLY A CA 1
ATOM 801 C C . GLY A 1 100 ? 0.709 9.336 -9.961 1.00 93.56 100 GLY A C 1
ATOM 802 O O . GLY A 1 100 ? 1.531 9.545 -9.072 1.00 93.56 100 GLY A O 1
ATOM 803 N N . GLU A 1 101 ? -0.334 8.534 -9.791 1.00 90.88 101 GLU A N 1
ATOM 804 C CA . GLU A 1 101 ? -0.635 7.860 -8.527 1.00 90.88 101 GLU A CA 1
ATOM 805 C C . GLU A 1 101 ? 0.394 6.783 -8.190 1.00 90.88 101 GLU A C 1
ATOM 807 O O . GLU A 1 101 ? 0.954 6.770 -7.089 1.00 90.88 101 GLU A O 1
ATOM 812 N N . LEU A 1 102 ? 0.743 5.944 -9.170 1.00 82.00 102 LEU A N 1
ATOM 813 C CA . LEU A 1 102 ? 1.802 4.953 -9.010 1.00 82.00 102 LEU A CA 1
ATOM 814 C C . LEU A 1 102 ? 3.135 5.621 -8.644 1.00 82.00 102 LEU A C 1
ATOM 816 O O . LEU A 1 102 ? 3.834 5.160 -7.739 1.00 82.00 102 LEU A O 1
ATOM 820 N N . PHE A 1 103 ? 3.474 6.735 -9.299 1.00 84.81 103 PHE A N 1
ATOM 821 C CA . PHE A 1 103 ? 4.665 7.516 -8.973 1.00 84.81 103 PHE A CA 1
ATOM 822 C C . PHE A 1 103 ? 4.643 8.027 -7.530 1.00 84.81 103 PHE A C 1
ATOM 824 O O . PHE A 1 103 ? 5.639 7.890 -6.819 1.00 84.81 103 PHE A O 1
ATOM 831 N N . GLN A 1 104 ? 3.528 8.611 -7.083 1.00 87.25 104 GLN A N 1
ATOM 832 C CA . GLN A 1 104 ? 3.413 9.175 -5.738 1.00 87.25 104 GLN A CA 1
ATOM 833 C C . GLN A 1 104 ? 3.585 8.110 -4.660 1.00 87.25 104 GLN A C 1
ATOM 835 O O . GLN A 1 104 ? 4.391 8.295 -3.746 1.00 87.25 104 GLN A O 1
ATOM 840 N N . VAL A 1 105 ? 2.901 6.974 -4.794 1.00 76.12 105 VAL A N 1
ATOM 841 C CA . VAL A 1 105 ? 3.000 5.889 -3.811 1.00 76.12 105 VAL A CA 1
ATOM 842 C C . VAL A 1 105 ? 4.401 5.286 -3.786 1.00 76.12 105 VAL A C 1
ATOM 844 O O . VAL A 1 105 ? 4.971 5.096 -2.710 1.00 76.12 105 VAL A O 1
ATOM 847 N N . LEU A 1 106 ? 5.024 5.061 -4.947 1.00 72.06 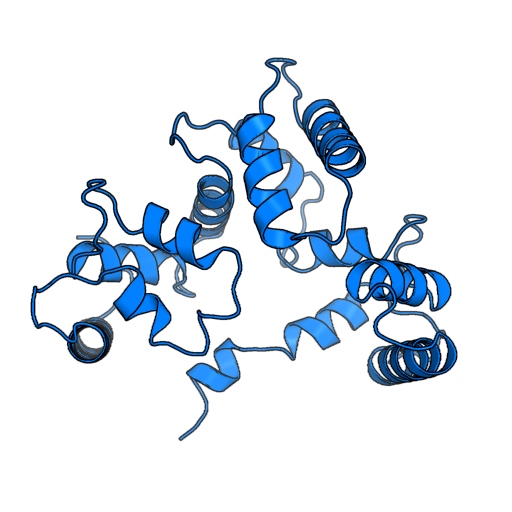106 LEU A N 1
ATOM 848 C CA . LEU A 1 106 ? 6.407 4.580 -4.983 1.00 72.06 106 LEU A CA 1
ATOM 849 C C . LEU A 1 106 ? 7.395 5.613 -4.416 1.00 72.06 106 LEU A C 1
ATOM 851 O O . LEU A 1 106 ? 8.354 5.235 -3.743 1.00 72.06 106 LEU A O 1
ATOM 855 N N . LYS A 1 107 ? 7.153 6.914 -4.615 1.00 77.69 107 LYS A N 1
ATOM 856 C CA . LYS A 1 107 ? 7.950 7.987 -4.005 1.00 77.69 107 LYS A CA 1
ATOM 857 C C . LYS A 1 107 ? 7.824 7.987 -2.481 1.00 77.69 107 LYS A C 1
ATOM 859 O O . LYS A 1 107 ? 8.832 8.181 -1.808 1.00 77.69 107 LYS A O 1
ATOM 864 N N . MET A 1 108 ? 6.634 7.727 -1.933 1.00 72.50 108 MET A N 1
ATOM 865 C CA . MET A 1 108 ? 6.444 7.564 -0.484 1.00 72.50 108 MET A CA 1
ATOM 866 C C . MET A 1 108 ? 7.249 6.372 0.052 1.00 72.50 108 MET A C 1
ATOM 868 O O . MET A 1 108 ? 7.940 6.508 1.057 1.00 72.50 108 MET A O 1
ATOM 872 N N . MET A 1 109 ? 7.219 5.228 -0.641 1.00 63.09 109 MET A N 1
ATOM 873 C CA . MET A 1 109 ? 7.928 4.011 -0.220 1.00 63.09 109 MET A CA 1
ATOM 874 C C . MET A 1 109 ? 9.454 4.140 -0.301 1.00 63.09 109 MET A C 1
ATOM 876 O O . MET A 1 109 ? 10.167 3.699 0.598 1.00 63.09 109 MET A O 1
ATOM 880 N N . VAL A 1 110 ? 9.968 4.715 -1.390 1.00 63.09 110 VAL A N 1
ATOM 881 C CA . VAL A 1 110 ? 11.411 4.783 -1.663 1.00 63.09 110 VAL A CA 1
ATOM 882 C C . VAL A 1 110 ? 12.050 6.038 -1.058 1.00 63.09 110 VAL A C 1
ATOM 884 O O . VAL A 1 110 ? 13.264 6.075 -0.833 1.00 63.09 110 VAL A O 1
ATOM 887 N N . GLY A 1 111 ? 11.258 7.070 -0.766 1.00 65.94 111 GLY A N 1
ATOM 888 C CA . GLY A 1 111 ? 11.741 8.346 -0.254 1.00 65.94 111 GLY A CA 1
ATOM 889 C C . GLY A 1 111 ? 12.747 9.000 -1.206 1.00 65.94 111 GLY A C 1
ATOM 890 O O . GLY A 1 111 ? 12.562 9.025 -2.421 1.00 65.94 111 GLY A O 1
ATOM 891 N N . ASN A 1 112 ? 13.851 9.510 -0.655 1.00 65.75 112 ASN A N 1
ATOM 892 C CA . ASN A 1 112 ? 14.896 10.211 -1.416 1.00 65.75 112 ASN A CA 1
ATOM 893 C C . ASN A 1 112 ? 15.984 9.283 -1.990 1.00 65.75 112 ASN A C 1
ATOM 895 O O . ASN A 1 112 ? 17.021 9.765 -2.448 1.00 65.75 112 ASN A O 1
ATOM 899 N N . ASN A 1 113 ? 15.784 7.962 -1.947 1.00 52.25 113 ASN A N 1
ATOM 900 C CA . ASN A 1 113 ? 16.800 7.000 -2.384 1.00 52.25 113 ASN A CA 1
ATOM 901 C C . ASN A 1 113 ? 16.930 6.910 -3.915 1.00 52.25 113 ASN A C 1
ATOM 903 O O . ASN A 1 113 ? 17.981 6.518 -4.419 1.00 52.25 113 ASN A O 1
ATOM 907 N N . LEU A 1 114 ? 15.901 7.318 -4.666 1.00 61.91 114 LEU A N 1
ATOM 908 C CA . LEU A 1 114 ? 15.924 7.374 -6.128 1.00 61.91 114 LEU A CA 1
ATOM 909 C C . LEU A 1 114 ? 15.742 8.802 -6.635 1.00 61.91 114 LEU A C 1
ATOM 911 O O . LEU A 1 114 ? 14.977 9.592 -6.084 1.00 61.91 114 LEU A O 1
ATOM 915 N N . LYS A 1 115 ? 16.411 9.122 -7.749 1.00 77.31 115 LYS A N 1
ATOM 916 C CA . LYS A 1 115 ? 16.110 10.347 -8.496 1.00 77.31 115 LYS A CA 1
ATOM 917 C C . LYS A 1 115 ? 14.738 10.212 -9.144 1.00 77.31 115 LYS A C 1
ATOM 919 O O . LYS A 1 115 ? 14.418 9.155 -9.684 1.00 77.31 115 LYS A O 1
ATOM 924 N N . GLU A 1 116 ? 13.992 11.310 -9.204 1.00 80.69 116 GLU A N 1
ATOM 925 C CA . GLU A 1 116 ? 12.648 11.332 -9.799 1.00 80.69 116 GLU A CA 1
ATOM 926 C C . GLU A 1 116 ? 12.626 10.773 -11.227 1.00 80.69 116 GLU A C 1
ATOM 928 O O . GLU A 1 116 ? 11.741 10.003 -11.566 1.00 80.69 116 GLU A O 1
ATOM 933 N N . ALA A 1 117 ? 13.654 11.048 -12.037 1.00 79.44 117 ALA A N 1
ATOM 934 C CA . ALA A 1 117 ? 13.757 10.497 -13.389 1.00 79.44 117 ALA A CA 1
ATOM 935 C C . ALA A 1 117 ? 13.899 8.961 -13.423 1.00 79.44 117 ALA A C 1
ATOM 937 O O . ALA A 1 117 ? 13.379 8.317 -14.328 1.00 79.44 117 ALA A O 1
ATOM 938 N N . GLN A 1 118 ? 14.606 8.363 -12.458 1.00 70.94 118 GLN A N 1
ATOM 939 C CA . GLN A 1 118 ? 14.733 6.903 -12.369 1.00 70.94 118 GLN A CA 1
ATOM 940 C C . GLN A 1 118 ? 13.425 6.281 -11.886 1.00 70.94 118 GLN A C 1
ATOM 942 O O . GLN A 1 118 ? 13.003 5.258 -12.414 1.00 70.94 118 GLN A O 1
ATOM 947 N N . LEU A 1 119 ? 12.768 6.929 -10.922 1.00 69.94 119 LEU A N 1
ATOM 948 C CA . LEU A 1 119 ? 11.458 6.510 -10.450 1.00 69.94 119 LEU A CA 1
ATOM 949 C C . LEU A 1 119 ? 10.417 6.566 -11.578 1.00 69.94 119 LEU A C 1
ATOM 951 O O . LEU A 1 119 ? 9.695 5.597 -11.786 1.00 69.94 119 LEU A O 1
ATOM 955 N N . GLN A 1 120 ? 10.413 7.641 -12.367 1.00 79.75 120 GLN A N 1
ATOM 956 C CA . GLN A 1 120 ? 9.531 7.787 -13.523 1.00 79.75 120 GLN A CA 1
ATOM 957 C C . GLN A 1 120 ? 9.743 6.662 -14.545 1.00 79.75 120 GLN A C 1
ATOM 959 O O . GLN A 1 120 ? 8.780 6.066 -15.009 1.00 79.75 120 GLN A O 1
ATOM 964 N N . GLN A 1 121 ? 10.994 6.282 -14.829 1.00 73.12 121 GLN A N 1
ATOM 965 C CA . GLN A 1 121 ? 11.276 5.152 -15.723 1.00 73.12 121 GLN A CA 1
ATOM 966 C C . GLN A 1 121 ? 10.722 3.818 -15.205 1.00 73.12 121 GLN A C 1
ATOM 968 O O . GLN A 1 121 ? 10.357 2.960 -16.009 1.00 73.12 121 GLN A O 1
ATOM 973 N N . ILE A 1 122 ? 10.689 3.612 -13.885 1.00 69.75 122 ILE A N 1
ATOM 974 C CA . ILE A 1 122 ? 10.097 2.413 -13.278 1.00 69.75 122 ILE A CA 1
ATOM 975 C C . ILE A 1 122 ? 8.577 2.445 -13.445 1.00 69.75 122 ILE A C 1
ATOM 977 O O . ILE A 1 122 ? 7.993 1.443 -13.856 1.00 69.75 122 ILE A O 1
ATOM 981 N N . VAL A 1 123 ? 7.950 3.591 -13.178 1.00 71.00 123 VAL A N 1
ATOM 982 C CA . VAL A 1 123 ? 6.504 3.800 -13.344 1.00 71.00 123 VAL A CA 1
ATOM 983 C C . VAL A 1 123 ? 6.086 3.545 -14.792 1.00 71.00 123 VAL A C 1
ATOM 985 O O . VAL A 1 123 ? 5.214 2.713 -15.032 1.00 71.00 123 VAL A O 1
ATOM 988 N N . ASP A 1 124 ? 6.763 4.172 -15.755 1.00 73.19 124 ASP A N 1
ATOM 989 C CA . ASP A 1 124 ? 6.440 4.053 -17.181 1.00 73.19 124 ASP A CA 1
ATOM 990 C C . ASP A 1 124 ? 6.548 2.602 -17.664 1.00 73.19 124 ASP A C 1
ATOM 992 O O . ASP A 1 124 ? 5.664 2.103 -18.356 1.00 73.19 124 ASP A O 1
ATOM 996 N N . LYS A 1 125 ? 7.608 1.889 -17.255 1.00 71.69 125 LYS A N 1
ATOM 997 C CA . LYS A 1 125 ? 7.772 0.461 -17.568 1.00 71.69 125 LYS A CA 1
ATOM 998 C C . LYS A 1 125 ? 6.707 -0.405 -16.906 1.00 71.69 125 LYS A C 1
ATOM 1000 O O . LYS A 1 125 ? 6.299 -1.399 -17.498 1.00 71.69 125 LYS A O 1
ATOM 1005 N N . THR A 1 126 ? 6.291 -0.060 -15.690 1.00 72.25 126 THR A N 1
ATOM 1006 C CA . THR A 1 126 ? 5.275 -0.817 -14.950 1.00 72.25 126 THR A CA 1
ATOM 1007 C C . THR A 1 126 ? 3.919 -0.687 -15.625 1.00 72.25 126 THR A C 1
ATOM 1009 O O . THR A 1 126 ? 3.279 -1.708 -15.849 1.00 72.25 126 THR A O 1
ATOM 1012 N N . ILE A 1 127 ? 3.522 0.530 -16.009 1.00 74.94 127 ILE A N 1
ATOM 1013 C CA . ILE A 1 127 ? 2.272 0.764 -16.742 1.00 74.94 127 ILE A CA 1
ATOM 1014 C C . ILE A 1 127 ? 2.325 0.082 -18.095 1.00 74.94 127 ILE A C 1
ATOM 1016 O O . ILE A 1 127 ? 1.503 -0.786 -18.332 1.00 74.94 127 ILE A O 1
ATOM 1020 N N . LEU A 1 128 ? 3.348 0.351 -18.913 1.00 74.88 128 LEU A N 1
ATOM 1021 C CA . LEU A 1 128 ? 3.489 -0.280 -20.230 1.00 74.88 128 LEU A CA 1
ATOM 1022 C C . LEU A 1 128 ? 3.430 -1.810 -20.155 1.00 74.88 128 LEU A C 1
ATOM 1024 O O . LEU A 1 128 ? 2.957 -2.474 -21.071 1.00 74.88 128 LEU A O 1
ATOM 1028 N N . PHE A 1 129 ? 3.973 -2.384 -19.081 1.00 69.50 129 PHE A N 1
ATOM 1029 C CA . PHE A 1 129 ? 3.902 -3.815 -18.882 1.00 69.50 129 PHE A CA 1
ATOM 1030 C C . PHE A 1 129 ? 2.506 -4.258 -18.461 1.00 69.50 129 PHE A C 1
ATOM 1032 O O . PHE A 1 129 ? 2.073 -5.285 -18.970 1.00 69.50 129 PHE A O 1
ATOM 1039 N N . ALA A 1 130 ? 1.856 -3.581 -17.510 1.00 72.25 130 ALA A N 1
ATOM 1040 C CA . ALA A 1 130 ? 0.612 -4.000 -16.861 1.00 72.25 130 ALA A CA 1
ATOM 1041 C C . ALA A 1 130 ? -0.650 -3.726 -17.694 1.00 72.25 130 ALA A C 1
ATOM 1043 O O . ALA A 1 130 ? -1.496 -4.622 -17.759 1.00 72.25 130 ALA A O 1
ATOM 1044 N N . ASP A 1 131 ? -0.699 -2.558 -18.330 1.00 80.75 131 ASP A N 1
ATOM 1045 C CA . ASP A 1 131 ? -1.757 -2.022 -19.188 1.00 80.75 131 ASP A CA 1
ATOM 1046 C C . ASP A 1 131 ? -1.907 -2.885 -20.452 1.00 80.75 131 ASP A C 1
ATOM 1048 O O . ASP A 1 131 ? -1.021 -2.944 -21.308 1.00 80.75 131 ASP A O 1
ATOM 1052 N N . ARG A 1 132 ? -2.983 -3.670 -20.512 1.00 85.19 132 ARG A N 1
ATOM 1053 C CA . ARG A 1 132 ? -3.265 -4.615 -21.601 1.00 85.19 132 ARG A CA 1
ATOM 1054 C C . ARG A 1 132 ? -4.205 -4.036 -22.637 1.00 85.19 132 ARG A C 1
ATOM 1056 O O . ARG A 1 132 ? -4.189 -4.526 -23.768 1.00 85.19 132 ARG A O 1
ATOM 1063 N N . ASP A 1 133 ? -5.068 -3.110 -22.240 1.00 87.38 133 ASP A N 1
ATOM 1064 C CA . ASP A 1 133 ? -6.000 -2.450 -23.148 1.00 87.38 133 ASP A CA 1
ATOM 1065 C C . ASP A 1 133 ? -5.463 -1.124 -23.714 1.00 87.38 133 ASP A C 1
ATOM 1067 O O . ASP A 1 133 ? -6.089 -0.552 -24.609 1.00 87.38 133 ASP A O 1
ATOM 1071 N N . GLU A 1 134 ? -4.251 -0.738 -23.307 1.00 91.88 134 GLU A N 1
ATOM 1072 C CA . GLU A 1 134 ? -3.494 0.433 -23.753 1.00 91.88 134 GLU A CA 1
ATOM 1073 C C . GLU A 1 134 ? -4.199 1.761 -23.411 1.00 91.88 134 GLU A C 1
ATOM 1075 O O . GLU A 1 134 ? -4.091 2.745 -24.155 1.00 91.88 134 GLU A O 1
ATOM 1080 N N . ASP A 1 135 ? -4.928 1.807 -22.287 1.00 91.12 135 ASP A N 1
ATOM 1081 C CA . ASP A 1 135 ? -5.629 3.006 -21.809 1.00 91.12 135 ASP A CA 1
ATOM 1082 C C . ASP A 1 135 ? -4.728 3.986 -21.023 1.00 91.12 135 ASP A C 1
ATOM 1084 O O . ASP A 1 135 ? -5.116 5.128 -20.738 1.00 91.12 135 ASP A O 1
ATOM 1088 N N . GLY A 1 136 ? -3.484 3.582 -20.746 1.00 89.12 136 GLY A N 1
ATOM 1089 C CA . GLY A 1 136 ? -2.467 4.353 -20.037 1.00 89.12 136 GLY A CA 1
ATOM 1090 C C . GLY A 1 136 ? -2.589 4.311 -18.513 1.00 89.12 136 GLY A C 1
ATOM 1091 O O . GLY A 1 136 ? -1.879 5.061 -17.826 1.00 89.12 136 GLY A O 1
ATOM 1092 N N . LYS A 1 137 ? -3.473 3.472 -17.972 1.00 92.94 137 LYS A N 1
ATOM 1093 C CA . LYS A 1 137 ? -3.707 3.261 -16.544 1.00 92.94 137 LYS A CA 1
ATOM 1094 C C . LYS A 1 137 ? -3.699 1.758 -16.230 1.00 92.94 137 LYS A C 1
ATOM 1096 O O . LYS A 1 137 ? -3.425 0.923 -17.079 1.00 92.94 137 LYS A O 1
ATOM 1101 N N . ILE A 1 138 ? -3.876 1.407 -14.955 1.00 84.56 138 ILE A N 1
ATOM 1102 C CA . ILE A 1 138 ? -3.985 0.009 -14.518 1.00 84.56 138 ILE A CA 1
ATOM 1103 C C . ILE A 1 138 ? -5.332 -0.172 -13.830 1.00 84.56 138 ILE A C 1
ATOM 1105 O O . ILE A 1 138 ? -5.540 0.317 -12.719 1.00 84.56 138 ILE A O 1
ATOM 1109 N N . SER A 1 139 ? -6.238 -0.903 -14.465 1.00 91.31 139 SER A N 1
ATOM 1110 C CA . SER A 1 139 ? -7.516 -1.299 -13.874 1.00 91.31 139 SER A CA 1
ATOM 1111 C C . SER A 1 139 ? -7.336 -2.332 -12.751 1.00 91.31 139 SER A C 1
ATOM 1113 O O . SER A 1 139 ? -6.316 -3.025 -12.650 1.00 91.31 139 SER A O 1
ATOM 1115 N N . PHE A 1 140 ? -8.359 -2.504 -11.907 1.00 84.75 140 PHE A N 1
ATOM 1116 C CA . PHE A 1 140 ? -8.346 -3.553 -10.878 1.00 84.75 140 PHE A CA 1
ATOM 1117 C C . PHE A 1 140 ? -8.153 -4.960 -11.464 1.00 84.75 140 PHE A C 1
ATOM 1119 O O . PHE A 1 140 ? -7.470 -5.791 -10.861 1.00 84.75 140 PHE A O 1
ATOM 1126 N N . ASP A 1 141 ? -8.723 -5.228 -12.639 1.00 86.00 141 ASP A N 1
ATOM 1127 C CA . ASP A 1 141 ? -8.601 -6.523 -13.305 1.00 86.00 141 ASP A CA 1
ATOM 1128 C C . ASP A 1 141 ? -7.198 -6.743 -13.871 1.00 86.00 141 ASP A C 1
ATOM 1130 O O . ASP A 1 141 ? -6.700 -7.865 -13.822 1.00 86.00 141 ASP A O 1
ATOM 1134 N N . GLU A 1 142 ? -6.507 -5.704 -14.340 1.00 83.06 142 GLU A N 1
ATOM 1135 C CA . GLU A 1 142 ? -5.103 -5.803 -14.758 1.00 83.06 142 GLU A CA 1
ATOM 1136 C C . GLU A 1 142 ? -4.173 -5.965 -13.561 1.00 83.06 142 GLU A C 1
ATOM 1138 O O . GLU A 1 142 ? -3.305 -6.844 -13.567 1.00 83.06 142 GLU A O 1
ATOM 1143 N N . PHE A 1 143 ? -4.414 -5.208 -12.490 1.00 73.75 143 PHE A N 1
ATOM 1144 C CA . PHE A 1 143 ? -3.733 -5.373 -11.209 1.00 73.75 143 PHE A CA 1
ATOM 1145 C C . PHE A 1 143 ? -3.894 -6.808 -10.680 1.00 73.75 143 PHE A C 1
ATOM 1147 O O . PHE A 1 143 ? -2.915 -7.468 -10.316 1.00 73.75 143 PHE A O 1
ATOM 1154 N N . CYS A 1 144 ? -5.119 -7.342 -10.714 1.00 69.06 144 CYS A N 1
ATOM 1155 C CA . CYS A 1 144 ? -5.418 -8.707 -10.296 1.00 69.06 144 CYS A CA 1
ATOM 1156 C C . CYS A 1 144 ? -4.878 -9.749 -11.263 1.00 69.06 144 CYS A C 1
ATOM 1158 O O . CYS A 1 144 ? -4.308 -10.734 -10.814 1.00 69.06 144 CYS A O 1
ATOM 1160 N N . SER A 1 145 ? -5.014 -9.568 -12.573 1.00 62.19 145 SER A N 1
ATOM 1161 C CA . SER A 1 145 ? -4.529 -10.534 -13.555 1.00 62.19 145 SER A CA 1
ATOM 1162 C C . SER A 1 145 ? -3.011 -10.639 -13.510 1.00 62.19 145 SER A C 1
ATOM 1164 O O . SER A 1 145 ? -2.494 -11.725 -13.722 1.00 62.19 145 SER A O 1
ATOM 1166 N N . ARG A 1 146 ? -2.276 -9.596 -13.112 1.00 51.97 146 ARG A N 1
ATOM 1167 C CA . ARG A 1 146 ? -0.843 -9.729 -12.793 1.00 51.97 146 ARG A CA 1
ATOM 1168 C C . ARG A 1 146 ? -0.578 -10.343 -11.422 1.00 51.97 146 ARG A C 1
ATOM 1170 O O . ARG A 1 146 ? 0.390 -11.086 -11.285 1.00 51.97 146 ARG A O 1
ATOM 1177 N N . ALA A 1 147 ? -1.462 -10.141 -10.445 1.00 40.22 147 ALA A N 1
ATOM 1178 C CA . ALA A 1 147 ? -1.458 -10.903 -9.193 1.00 40.22 147 ALA A CA 1
ATOM 1179 C C . ALA A 1 147 ? -1.901 -12.381 -9.364 1.00 40.22 147 ALA A C 1
ATOM 1181 O O . ALA A 1 147 ? -1.765 -13.177 -8.430 1.00 40.22 147 ALA A O 1
ATOM 1182 N N . VAL A 1 148 ? -2.446 -12.753 -10.531 1.00 34.88 148 VAL A N 1
ATOM 1183 C CA . VAL A 1 148 ? -3.089 -14.050 -10.809 1.00 34.88 148 VAL A CA 1
ATOM 1184 C C . VAL A 1 148 ? -2.434 -14.817 -11.974 1.00 34.88 148 VAL A C 1
ATOM 1186 O O . VAL A 1 148 ? -2.504 -16.038 -11.965 1.00 34.88 148 VAL A O 1
ATOM 1189 N N . ASP A 1 149 ? -1.680 -14.198 -12.890 1.00 36.81 149 ASP A N 1
ATOM 1190 C CA . ASP A 1 149 ? -1.033 -14.876 -14.042 1.00 36.81 149 ASP A CA 1
ATOM 1191 C C . ASP A 1 149 ? 0.159 -15.791 -13.679 1.00 36.81 149 ASP A C 1
ATOM 1193 O O . ASP A 1 149 ? 0.814 -16.369 -14.548 1.00 36.81 149 ASP A O 1
ATOM 1197 N N . ARG A 1 150 ? 0.385 -16.041 -12.387 1.00 31.58 150 ARG A N 1
ATOM 1198 C CA . ARG A 1 150 ? 0.939 -17.314 -11.902 1.00 31.58 150 ARG A CA 1
ATOM 1199 C C . ARG A 1 150 ? 0.065 -17.845 -10.768 1.00 31.58 150 ARG A C 1
ATOM 1201 O O . ARG A 1 150 ? 0.335 -17.641 -9.588 1.00 31.58 150 ARG A O 1
ATOM 1208 N N . LEU A 1 151 ? -1.016 -18.521 -11.146 1.00 32.41 151 LEU A N 1
ATOM 1209 C CA . LEU A 1 151 ? -1.897 -19.256 -10.244 1.00 32.41 151 LEU A CA 1
ATOM 1210 C C . LEU A 1 151 ? -1.130 -20.389 -9.540 1.00 32.41 151 LEU A C 1
ATOM 1212 O O . LEU A 1 151 ? -1.066 -21.485 -10.078 1.00 32.41 151 LEU A O 1
ATOM 1216 N N . THR A 1 152 ? -0.635 -20.145 -8.324 1.00 34.03 152 THR A N 1
ATOM 1217 C CA . THR A 1 152 ? -0.818 -21.037 -7.160 1.00 34.03 152 THR A CA 1
ATOM 1218 C C . THR A 1 152 ? -0.588 -20.269 -5.851 1.00 34.03 152 THR A C 1
ATOM 1220 O O . THR A 1 152 ? 0.390 -19.547 -5.702 1.00 34.03 152 THR A O 1
ATOM 1223 N N . SER A 1 153 ? -1.566 -20.414 -4.953 1.00 39.53 153 SER A N 1
ATOM 1224 C CA . SER A 1 153 ? -1.604 -20.160 -3.500 1.00 39.53 153 SER A CA 1
ATOM 1225 C C . SER A 1 153 ? -0.352 -19.609 -2.783 1.00 39.53 153 SER A C 1
ATOM 1227 O O . SER A 1 153 ? 0.706 -20.216 -2.856 1.00 39.53 153 SER A O 1
ATOM 1229 N N . GLU A 1 154 ? -0.574 -18.555 -1.974 1.00 38.94 154 GLU A N 1
ATOM 1230 C CA . GLU A 1 154 ? 0.263 -18.063 -0.844 1.00 38.94 154 GLU A CA 1
ATOM 1231 C C . GLU A 1 154 ? 1.453 -17.110 -1.107 1.00 38.94 154 GLU A C 1
ATOM 1233 O O . GLU A 1 154 ? 2.446 -17.195 -0.403 1.00 38.94 154 GLU A O 1
ATOM 1238 N N . TRP A 1 155 ? 1.394 -16.140 -2.037 1.00 36.41 155 TRP A N 1
ATOM 1239 C CA . TRP A 1 155 ? 2.625 -15.372 -2.363 1.00 36.41 155 TRP A CA 1
ATOM 1240 C C . TRP A 1 155 ? 2.529 -13.850 -2.582 1.00 36.41 155 TRP A C 1
ATOM 1242 O O . TRP A 1 155 ? 3.488 -13.228 -3.036 1.00 36.41 155 TRP A O 1
ATOM 1252 N N . THR A 1 156 ? 1.434 -13.182 -2.219 1.00 41.56 156 THR A N 1
ATOM 1253 C CA . THR A 1 156 ? 1.211 -11.780 -2.638 1.00 41.56 156 THR A CA 1
ATOM 1254 C C . THR A 1 156 ? 2.000 -10.680 -1.910 1.00 41.56 156 THR A C 1
ATOM 1256 O O . THR A 1 156 ? 1.965 -9.551 -2.378 1.00 41.56 156 THR A O 1
ATOM 1259 N N . HIS A 1 157 ? 2.759 -10.955 -0.844 1.00 40.91 157 HIS A N 1
ATOM 1260 C CA . HIS A 1 157 ? 3.637 -9.931 -0.230 1.00 40.91 157 HIS A CA 1
ATOM 1261 C C . HIS A 1 157 ? 5.134 -10.210 -0.404 1.00 40.91 157 HIS A C 1
ATOM 1263 O O . HIS A 1 157 ? 5.937 -9.282 -0.373 1.00 40.91 157 HIS A O 1
ATOM 1269 N N . SER A 1 158 ? 5.515 -11.467 -0.639 1.00 39.44 158 SER A N 1
ATOM 1270 C CA . SER A 1 158 ? 6.923 -11.847 -0.783 1.00 39.44 158 SER A CA 1
ATOM 1271 C C . SER A 1 158 ? 7.426 -11.694 -2.223 1.00 39.44 158 SER A C 1
ATOM 1273 O O . SER A 1 158 ? 8.575 -11.324 -2.428 1.00 39.44 158 SER A O 1
ATOM 1275 N N . CYS A 1 159 ? 6.562 -11.879 -3.237 1.00 41.66 159 CYS A N 1
ATOM 1276 C CA . CYS A 1 159 ? 6.953 -11.810 -4.653 1.00 41.66 159 CYS A CA 1
ATOM 1277 C C . CYS A 1 159 ? 7.470 -10.441 -5.108 1.00 41.66 159 CYS A C 1
ATOM 1279 O O . CYS A 1 159 ? 8.415 -10.390 -5.890 1.00 41.66 159 CYS A O 1
ATOM 1281 N N . SER A 1 160 ? 6.856 -9.342 -4.662 1.00 47.22 160 SER A N 1
ATOM 1282 C CA . SER A 1 160 ? 7.276 -8.002 -5.092 1.00 47.22 160 SER A CA 1
ATOM 1283 C C . SER A 1 160 ? 8.626 -7.629 -4.487 1.00 47.22 160 SER A C 1
ATOM 1285 O O . SER A 1 160 ? 9.480 -7.109 -5.191 1.00 47.22 160 SER A O 1
ATOM 1287 N N . CYS A 1 161 ? 8.850 -7.963 -3.211 1.00 49.62 161 CYS A N 1
ATOM 1288 C CA . CYS A 1 161 ? 10.134 -7.744 -2.553 1.00 49.62 161 CYS A CA 1
ATOM 1289 C C . CYS A 1 161 ? 11.209 -8.668 -3.123 1.00 49.62 161 CYS A C 1
ATOM 1291 O O . CYS A 1 161 ? 12.270 -8.181 -3.483 1.00 49.62 161 CYS A O 1
ATOM 1293 N N . PHE A 1 162 ? 10.922 -9.963 -3.293 1.00 54.38 162 PHE A N 1
ATOM 1294 C CA . PHE A 1 162 ? 11.871 -10.912 -3.877 1.00 54.38 162 PHE A CA 1
ATOM 1295 C C . PHE A 1 162 ? 12.339 -10.459 -5.263 1.00 54.38 162 PHE A C 1
ATOM 1297 O O . PHE A 1 162 ? 13.533 -10.430 -5.508 1.00 54.38 162 PHE A O 1
ATOM 1304 N N . ARG A 1 163 ? 11.430 -9.974 -6.121 1.00 59.41 163 ARG A N 1
ATOM 1305 C CA . ARG A 1 163 ? 11.766 -9.421 -7.449 1.00 59.41 163 ARG A CA 1
ATOM 1306 C C . ARG A 1 163 ? 12.551 -8.109 -7.427 1.00 59.41 163 ARG A C 1
ATOM 1308 O O . ARG A 1 163 ? 13.124 -7.741 -8.444 1.00 59.41 163 ARG A O 1
ATOM 1315 N N . ILE A 1 164 ? 12.548 -7.371 -6.317 1.00 60.91 164 ILE A N 1
ATOM 1316 C CA . ILE A 1 164 ? 13.449 -6.221 -6.155 1.00 60.91 164 ILE A CA 1
ATOM 1317 C C . ILE A 1 164 ? 14.881 -6.725 -5.937 1.00 60.91 164 ILE A C 1
ATOM 1319 O O . ILE A 1 164 ? 15.814 -6.089 -6.419 1.00 60.91 164 ILE A O 1
ATOM 1323 N N . TYR A 1 165 ? 15.039 -7.849 -5.229 1.00 65.69 165 TYR A N 1
ATOM 1324 C CA . TYR A 1 165 ? 16.326 -8.463 -4.905 1.00 65.69 165 TYR A CA 1
ATOM 1325 C C . TYR A 1 165 ? 16.854 -9.434 -5.971 1.00 65.69 165 TYR A C 1
ATOM 1327 O O . TYR A 1 165 ? 18.061 -9.518 -6.104 1.00 65.69 165 TYR A O 1
ATOM 1335 N N . ASP A 1 166 ? 16.003 -10.122 -6.727 1.00 69.12 166 ASP A N 1
ATOM 1336 C CA . ASP A 1 166 ? 16.354 -11.037 -7.826 1.00 69.12 166 ASP A CA 1
ATOM 1337 C C . ASP A 1 166 ? 16.401 -10.248 -9.149 1.00 69.12 166 ASP A C 1
ATOM 1339 O O . ASP A 1 166 ? 15.383 -10.039 -9.817 1.00 69.12 166 ASP A O 1
ATOM 1343 N N . MET A 1 167 ? 17.575 -9.694 -9.473 1.00 63.50 167 MET A N 1
ATOM 1344 C CA . MET A 1 167 ? 17.748 -8.752 -10.586 1.00 63.50 167 MET A CA 1
ATOM 1345 C C . MET A 1 167 ? 17.933 -9.462 -11.925 1.00 63.50 167 MET A C 1
ATOM 1347 O O . MET A 1 167 ? 17.545 -8.913 -12.964 1.00 63.50 167 MET A O 1
ATOM 1351 N N . ASP A 1 168 ? 18.542 -10.647 -11.925 1.00 68.19 168 ASP A N 1
ATOM 1352 C CA . ASP A 1 168 ? 18.733 -11.443 -13.137 1.00 68.19 168 ASP A CA 1
ATOM 1353 C C . ASP A 1 168 ? 17.582 -12.429 -13.414 1.00 68.19 168 ASP A C 1
ATOM 1355 O O . ASP A 1 168 ? 17.484 -12.952 -14.528 1.00 68.19 168 ASP A O 1
ATOM 1359 N N . ASN A 1 169 ? 16.615 -12.526 -12.493 1.00 69.44 169 ASN A N 1
ATOM 1360 C CA . ASN A 1 169 ? 15.438 -13.394 -12.555 1.00 69.44 169 ASN A CA 1
ATOM 1361 C C . ASN A 1 169 ? 15.809 -14.885 -12.596 1.00 69.44 169 ASN A C 1
ATOM 1363 O O . ASN A 1 169 ? 15.074 -15.679 -13.201 1.00 69.44 169 ASN A O 1
ATOM 1367 N N . ASP A 1 170 ? 16.938 -15.268 -11.990 1.00 75.75 170 ASP A N 1
ATOM 1368 C CA . ASP A 1 170 ? 17.342 -16.669 -11.855 1.00 75.75 170 ASP A CA 1
ATOM 1369 C C . ASP A 1 170 ? 16.531 -17.420 -10.781 1.00 75.75 170 ASP A C 1
ATOM 1371 O O . ASP A 1 170 ? 16.565 -18.654 -10.736 1.00 75.75 170 ASP A O 1
ATOM 1375 N N . GLY A 1 171 ? 15.717 -16.701 -9.998 1.00 72.69 171 GLY A N 1
ATOM 1376 C CA . GLY A 1 171 ? 14.870 -17.257 -8.946 1.00 72.69 171 GLY A CA 1
ATOM 1377 C C . GLY A 1 171 ? 15.566 -17.373 -7.591 1.00 72.69 171 GLY A C 1
ATOM 1378 O O . GLY A 1 171 ? 14.996 -17.971 -6.674 1.00 72.69 171 GLY A O 1
ATOM 1379 N N . PHE A 1 172 ? 16.759 -16.798 -7.456 1.00 79.38 172 PHE A N 1
ATOM 1380 C CA . PHE A 1 172 ? 17.550 -16.739 -6.238 1.00 79.38 172 PHE A CA 1
ATOM 1381 C C . PHE A 1 172 ? 17.980 -15.295 -5.973 1.00 79.38 172 PHE A C 1
ATOM 1383 O O . PHE A 1 172 ? 18.114 -14.482 -6.874 1.00 79.38 172 PHE A O 1
ATOM 1390 N N . ILE A 1 173 ? 18.228 -14.963 -4.709 1.00 80.31 173 ILE A N 1
ATOM 1391 C CA . ILE A 1 173 ? 18.903 -13.719 -4.349 1.00 80.31 173 ILE A CA 1
ATOM 1392 C C . ILE A 1 173 ? 20.348 -14.072 -4.035 1.00 80.31 173 ILE A C 1
ATOM 1394 O O . ILE A 1 173 ? 20.658 -14.649 -2.989 1.00 80.31 173 ILE A O 1
ATOM 1398 N N . SER A 1 174 ? 21.250 -13.721 -4.939 1.00 84.81 174 SER A N 1
ATOM 1399 C CA . SER A 1 174 ? 22.680 -13.886 -4.715 1.00 84.81 174 SER A CA 1
ATOM 1400 C C . SER A 1 174 ? 23.239 -12.823 -3.764 1.00 84.81 174 SER A C 1
ATOM 1402 O O . SER A 1 174 ? 22.663 -11.752 -3.547 1.00 84.81 174 SER A O 1
ATOM 1404 N N . ASN A 1 175 ? 24.438 -13.082 -3.233 1.00 87.25 175 ASN A N 1
ATOM 1405 C CA . ASN A 1 175 ? 25.176 -12.110 -2.423 1.00 87.25 175 ASN A CA 1
ATOM 1406 C C . ASN A 1 175 ? 25.351 -10.762 -3.126 1.00 87.25 175 ASN A C 1
ATOM 1408 O O . ASN A 1 175 ? 25.135 -9.710 -2.524 1.00 87.25 175 ASN A O 1
ATOM 1412 N N . GLY A 1 176 ? 25.674 -10.805 -4.420 1.00 76.12 176 GLY A N 1
ATOM 1413 C CA . GLY A 1 176 ? 25.823 -9.609 -5.232 1.00 76.12 176 GLY A CA 1
ATOM 1414 C C . GLY A 1 176 ? 24.522 -8.824 -5.329 1.00 76.12 176 GLY A C 1
ATOM 1415 O O . GLY A 1 176 ? 24.535 -7.608 -5.161 1.00 76.12 176 GLY A O 1
ATOM 1416 N N . GLU A 1 177 ? 23.396 -9.492 -5.552 1.00 78.44 177 GLU A N 1
ATOM 1417 C CA . GLU A 1 177 ? 22.131 -8.790 -5.739 1.00 78.44 177 GLU A CA 1
ATOM 1418 C C . GLU A 1 177 ? 21.579 -8.224 -4.433 1.00 78.44 177 GLU A C 1
ATOM 1420 O O . GLU A 1 177 ? 21.216 -7.046 -4.382 1.00 78.44 177 GLU A O 1
ATOM 1425 N N . LEU A 1 178 ? 21.646 -8.995 -3.342 1.00 76.12 178 LEU A N 1
ATOM 1426 C CA . LEU A 1 178 ? 21.306 -8.500 -2.010 1.00 76.12 178 LEU A CA 1
ATOM 1427 C C . LEU A 1 178 ? 22.172 -7.294 -1.630 1.00 76.12 178 LEU A C 1
ATOM 1429 O O . LEU A 1 178 ? 21.659 -6.291 -1.132 1.00 76.12 178 LEU A O 1
ATOM 1433 N N . PHE A 1 179 ? 23.479 -7.354 -1.905 1.00 72.44 179 PHE A N 1
ATOM 1434 C CA . PHE A 1 179 ? 24.391 -6.242 -1.658 1.00 72.44 179 PHE A CA 1
ATOM 1435 C C . PHE A 1 179 ? 24.025 -5.009 -2.478 1.00 72.44 179 PHE A C 1
ATOM 1437 O O . PHE A 1 179 ? 23.994 -3.910 -1.930 1.00 72.44 179 PHE A O 1
ATOM 1444 N N . GLN A 1 180 ? 23.735 -5.162 -3.771 1.00 63.44 180 GLN A N 1
ATOM 1445 C CA . GLN A 1 180 ? 23.380 -4.032 -4.630 1.00 63.44 180 GLN A CA 1
ATOM 1446 C C . GLN A 1 180 ? 22.085 -3.370 -4.178 1.00 63.44 180 GLN A C 1
ATOM 1448 O O . GLN A 1 180 ? 22.031 -2.145 -4.073 1.00 63.44 180 GLN A O 1
ATOM 1453 N N . VAL A 1 181 ? 21.067 -4.156 -3.837 1.00 63.06 181 VAL A N 1
ATOM 1454 C CA . VAL A 1 181 ? 19.800 -3.609 -3.355 1.00 63.06 181 VAL A CA 1
ATOM 1455 C C . VAL A 1 181 ? 19.962 -2.946 -1.993 1.00 63.06 181 VAL A C 1
ATOM 1457 O O . VAL A 1 181 ? 19.509 -1.818 -1.816 1.00 63.06 181 VAL A O 1
ATOM 1460 N N . LEU A 1 182 ? 20.684 -3.555 -1.049 1.00 55.66 182 LEU A N 1
ATOM 1461 C CA . LEU A 1 182 ? 20.939 -2.921 0.247 1.00 55.66 182 LEU A CA 1
ATOM 1462 C C . LEU A 1 182 ? 21.841 -1.684 0.125 1.00 55.66 182 LEU A C 1
ATOM 1464 O O . LEU A 1 182 ? 21.641 -0.710 0.846 1.00 55.66 182 LEU A O 1
ATOM 1468 N N . LYS A 1 183 ? 22.783 -1.658 -0.823 1.00 56.78 183 LYS A N 1
ATOM 1469 C CA . LYS A 1 183 ? 23.581 -0.466 -1.148 1.00 56.78 183 LYS A CA 1
ATOM 1470 C C . LYS A 1 183 ? 22.703 0.647 -1.713 1.00 56.78 183 LYS A C 1
ATOM 1472 O O . LYS A 1 183 ? 22.878 1.804 -1.339 1.00 56.78 183 LYS A O 1
ATOM 1477 N N . MET A 1 184 ? 21.746 0.297 -2.571 1.00 49.09 184 MET A N 1
ATOM 1478 C CA . MET A 1 184 ? 20.748 1.228 -3.101 1.00 49.09 184 MET A CA 1
ATOM 1479 C C . MET A 1 184 ? 19.796 1.742 -2.009 1.00 49.09 184 MET A C 1
ATOM 1481 O O . MET A 1 184 ? 19.429 2.912 -2.041 1.00 49.09 184 MET A O 1
ATOM 1485 N N . MET A 1 185 ? 19.446 0.916 -1.019 1.00 45.62 185 MET A N 1
ATOM 1486 C CA . MET A 1 185 ? 18.557 1.288 0.092 1.00 45.62 185 MET A CA 1
ATOM 1487 C C . MET A 1 185 ? 19.248 2.106 1.194 1.00 45.62 185 MET A C 1
ATOM 1489 O O . MET A 1 185 ? 18.629 2.985 1.785 1.00 45.62 185 MET A O 1
ATOM 1493 N N . VAL A 1 186 ? 20.517 1.820 1.501 1.00 44.94 186 VAL A N 1
ATOM 1494 C CA . VAL A 1 186 ? 21.260 2.466 2.603 1.00 44.94 186 VAL A CA 1
ATOM 1495 C C . VAL A 1 186 ? 22.076 3.678 2.126 1.00 44.94 186 VAL A C 1
ATOM 1497 O O . VAL A 1 186 ? 22.387 4.577 2.918 1.00 44.94 186 VAL A O 1
ATOM 1500 N N . GLY A 1 187 ? 22.421 3.739 0.838 1.00 50.47 187 GLY A N 1
ATOM 1501 C CA . GLY A 1 187 ? 23.220 4.815 0.256 1.00 50.47 187 GLY A CA 1
ATOM 1502 C C . GLY A 1 187 ? 24.639 4.885 0.840 1.00 50.47 187 GLY A C 1
ATOM 1503 O O . GLY A 1 187 ? 25.259 3.868 1.139 1.00 50.47 187 GLY A O 1
ATOM 1504 N N . ASN A 1 188 ? 25.170 6.098 1.038 1.00 55.88 188 ASN A N 1
ATOM 1505 C CA . ASN A 1 188 ? 26.534 6.321 1.557 1.00 55.88 188 ASN A CA 1
ATOM 1506 C C . ASN A 1 188 ? 26.648 6.234 3.095 1.00 55.88 188 ASN A C 1
ATOM 1508 O O . ASN A 1 188 ? 27.690 6.579 3.653 1.00 55.88 188 ASN A O 1
ATOM 1512 N N . ASN A 1 189 ? 25.587 5.816 3.795 1.00 45.34 189 ASN A N 1
ATOM 1513 C CA . ASN A 1 189 ? 25.544 5.821 5.262 1.00 45.34 189 ASN A CA 1
ATOM 1514 C C . ASN A 1 189 ? 26.383 4.707 5.911 1.00 45.34 189 ASN A C 1
ATOM 1516 O O . ASN A 1 189 ? 26.733 4.813 7.086 1.00 45.34 189 ASN A O 1
ATOM 1520 N N . LEU A 1 190 ? 26.738 3.657 5.163 1.00 57.06 190 LEU A N 1
ATOM 1521 C CA . LEU A 1 190 ? 27.601 2.568 5.624 1.00 57.06 190 LEU A CA 1
ATOM 1522 C C . LEU A 1 190 ? 28.818 2.414 4.712 1.00 57.06 190 LEU A C 1
ATOM 1524 O O . LEU A 1 190 ? 28.730 2.562 3.495 1.00 57.06 190 LEU A O 1
ATOM 1528 N N . LYS A 1 191 ? 29.969 2.064 5.301 1.00 73.06 191 LYS A N 1
ATOM 1529 C CA . LYS A 1 191 ? 31.142 1.647 4.519 1.00 73.06 191 LYS A CA 1
ATOM 1530 C C . LYS A 1 191 ? 30.852 0.295 3.869 1.00 73.06 191 LYS A C 1
ATOM 1532 O O . LYS A 1 191 ? 30.294 -0.583 4.523 1.00 73.06 191 LYS A O 1
ATOM 1537 N N . GLU A 1 192 ? 31.311 0.094 2.634 1.00 71.88 192 GLU A N 1
ATOM 1538 C CA . GLU A 1 192 ? 31.057 -1.135 1.859 1.00 71.88 192 GLU A CA 1
ATOM 1539 C C . GLU A 1 192 ? 31.426 -2.415 2.625 1.00 71.88 192 GLU A C 1
ATOM 1541 O O . GLU A 1 192 ? 30.683 -3.386 2.585 1.00 71.88 192 GLU A O 1
ATOM 1546 N N . ALA A 1 193 ? 32.500 -2.394 3.420 1.00 74.62 193 ALA A N 1
ATOM 1547 C CA . ALA A 1 193 ? 32.893 -3.530 4.256 1.00 74.62 193 ALA A CA 1
ATOM 1548 C C . ALA A 1 193 ? 31.875 -3.874 5.364 1.00 74.62 193 ALA A C 1
ATOM 1550 O O . ALA A 1 193 ? 31.705 -5.039 5.704 1.00 74.62 193 ALA A O 1
ATOM 1551 N N . GLN A 1 194 ? 31.197 -2.878 5.943 1.00 63.62 194 GLN A N 1
ATOM 1552 C CA . GLN A 1 194 ? 30.155 -3.107 6.952 1.00 63.62 194 GLN A CA 1
ATOM 1553 C C . GLN A 1 194 ? 28.862 -3.595 6.302 1.00 63.62 194 GLN A C 1
ATOM 1555 O O . GLN A 1 194 ? 28.192 -4.460 6.855 1.00 63.62 194 GLN A O 1
ATOM 1560 N N . LEU A 1 195 ? 28.541 -3.075 5.114 1.00 64.38 195 LEU A N 1
ATOM 1561 C CA . LEU A 1 195 ? 27.412 -3.548 4.321 1.00 64.38 195 LEU A CA 1
ATOM 1562 C C . LEU A 1 195 ? 27.609 -5.007 3.892 1.00 64.38 195 LEU A C 1
ATOM 1564 O O . LEU A 1 195 ? 26.701 -5.813 4.056 1.00 64.38 195 LEU A O 1
ATOM 1568 N N . GLN A 1 196 ? 28.815 -5.362 3.443 1.00 75.94 196 GLN A N 1
ATOM 1569 C CA . GLN A 1 196 ? 29.165 -6.735 3.087 1.00 75.94 196 GLN A CA 1
ATOM 1570 C C . GLN A 1 196 ? 29.004 -7.679 4.285 1.00 75.94 196 GLN A C 1
ATOM 1572 O O . GLN A 1 196 ? 28.385 -8.725 4.159 1.00 75.94 196 GLN A O 1
ATOM 1577 N N . GLN A 1 197 ? 29.446 -7.273 5.482 1.00 70.56 197 GLN A N 1
ATOM 1578 C CA . GLN A 1 197 ? 29.241 -8.070 6.700 1.00 70.56 197 GLN A CA 1
ATOM 1579 C C . GLN A 1 197 ? 27.764 -8.281 7.056 1.00 70.56 197 GLN A C 1
ATOM 1581 O O . GLN A 1 197 ? 27.434 -9.286 7.682 1.00 70.56 197 GLN A O 1
ATOM 1586 N N . ILE A 1 198 ? 26.886 -7.331 6.722 1.00 69.31 198 ILE A N 1
ATOM 1587 C CA . ILE A 1 198 ? 25.440 -7.475 6.927 1.00 69.31 198 ILE A CA 1
ATOM 1588 C C . ILE A 1 198 ? 24.881 -8.462 5.904 1.00 69.31 198 ILE A C 1
ATOM 1590 O O . ILE A 1 198 ? 24.210 -9.404 6.305 1.00 69.31 198 ILE A O 1
ATOM 1594 N N . VAL A 1 199 ? 25.225 -8.299 4.625 1.00 71.88 199 VAL A N 1
ATOM 1595 C CA . VAL A 1 199 ? 24.820 -9.202 3.534 1.00 71.88 199 VAL A CA 1
ATOM 1596 C C . VAL A 1 199 ? 25.238 -10.641 3.827 1.00 71.88 199 VAL A C 1
ATOM 1598 O O . VAL A 1 199 ? 24.394 -11.532 3.811 1.00 71.88 199 VAL A O 1
ATOM 1601 N N . ASP A 1 200 ? 26.504 -10.861 4.181 1.00 74.56 200 ASP A N 1
ATOM 1602 C CA . ASP A 1 200 ? 27.039 -12.196 4.458 1.00 74.56 200 ASP A CA 1
ATOM 1603 C C . ASP A 1 200 ? 26.318 -12.857 5.642 1.00 74.56 200 ASP A C 1
ATOM 1605 O O . ASP A 1 200 ? 25.993 -14.041 5.597 1.00 74.56 200 ASP A O 1
ATOM 1609 N N . LYS A 1 201 ? 26.013 -12.088 6.698 1.00 71.88 201 LYS A N 1
ATOM 1610 C CA . LYS A 1 201 ? 25.238 -12.584 7.845 1.00 71.88 201 LYS A CA 1
ATOM 1611 C C . LYS A 1 201 ? 23.778 -12.852 7.498 1.00 71.88 201 LYS A C 1
ATOM 1613 O O . LYS A 1 201 ? 23.205 -13.785 8.049 1.00 71.88 201 LYS A O 1
ATOM 1618 N N . THR A 1 202 ? 23.172 -12.032 6.641 1.00 70.19 202 THR A N 1
ATOM 1619 C CA . THR A 1 202 ? 21.785 -12.206 6.200 1.00 70.19 202 THR A CA 1
ATOM 1620 C C . THR A 1 202 ? 21.638 -13.461 5.354 1.00 70.19 202 THR A C 1
ATOM 1622 O O . THR A 1 202 ? 20.705 -14.217 5.597 1.00 70.19 202 THR A O 1
ATOM 1625 N N . ILE A 1 203 ? 22.569 -13.718 4.432 1.00 76.94 203 ILE A N 1
ATOM 1626 C CA . ILE A 1 203 ? 22.571 -14.947 3.629 1.00 76.94 203 ILE A CA 1
ATOM 1627 C C . ILE A 1 203 ? 22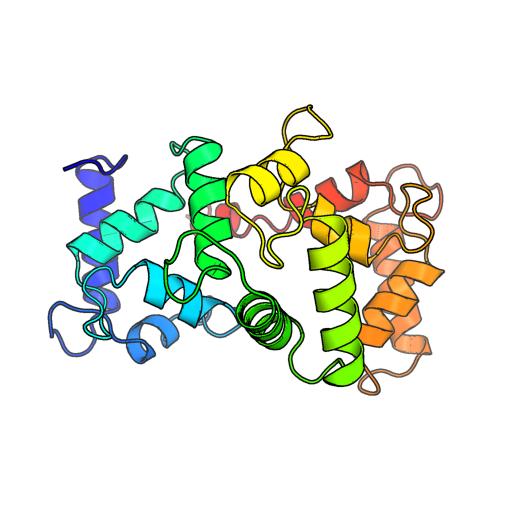.800 -16.142 4.533 1.00 76.94 203 ILE A C 1
ATOM 1629 O O . ILE A 1 203 ? 21.946 -17.005 4.575 1.00 76.94 203 ILE A O 1
ATOM 1633 N N . LEU A 1 204 ? 23.841 -16.129 5.371 1.00 75.94 204 LEU A N 1
ATOM 1634 C CA . LEU A 1 204 ? 24.112 -17.228 6.306 1.00 75.94 204 LEU A CA 1
ATOM 1635 C C . LEU A 1 204 ? 22.927 -17.553 7.237 1.00 75.94 204 LEU A C 1
ATOM 1637 O O . LEU A 1 204 ? 22.787 -18.675 7.706 1.00 75.94 204 LEU A O 1
ATOM 1641 N N . PHE A 1 205 ? 22.106 -16.557 7.571 1.00 76.50 205 PHE A N 1
ATOM 1642 C CA . PHE A 1 205 ? 20.917 -16.750 8.399 1.00 76.50 205 PHE A CA 1
ATOM 1643 C C . PHE A 1 205 ? 19.712 -17.290 7.612 1.00 76.50 205 PHE A C 1
ATOM 1645 O O . PHE A 1 205 ? 18.870 -17.984 8.184 1.00 76.50 205 PHE A O 1
ATOM 1652 N N . ALA A 1 206 ? 19.595 -16.914 6.340 1.00 72.06 206 ALA A N 1
ATOM 1653 C CA . ALA A 1 206 ? 18.469 -17.241 5.474 1.00 72.06 206 ALA A CA 1
ATOM 1654 C C . ALA A 1 206 ? 18.647 -18.581 4.744 1.00 72.06 206 ALA A C 1
ATOM 1656 O O . ALA A 1 206 ? 17.681 -19.333 4.639 1.00 72.06 206 ALA A O 1
ATOM 1657 N N . ASP A 1 207 ? 19.870 -18.838 4.288 1.00 84.25 207 ASP A N 1
ATOM 1658 C CA . ASP A 1 207 ? 20.337 -19.990 3.522 1.00 84.25 207 ASP A CA 1
ATOM 1659 C C . ASP A 1 207 ? 20.341 -21.244 4.408 1.00 84.25 207 ASP A C 1
ATOM 1661 O O . ASP A 1 207 ? 21.166 -21.408 5.312 1.00 84.25 207 ASP A O 1
ATOM 1665 N N . ARG A 1 208 ? 19.333 -22.093 4.217 1.00 83.56 208 ARG A N 1
ATOM 1666 C CA . ARG A 1 208 ? 19.111 -23.325 4.982 1.00 83.56 208 ARG A CA 1
ATOM 1667 C C . ARG A 1 208 ? 19.696 -24.538 4.288 1.00 83.56 208 ARG A C 1
ATOM 1669 O O . ARG A 1 208 ? 19.947 -25.531 4.976 1.00 83.56 208 ARG A O 1
ATOM 1676 N N . ASP A 1 209 ? 19.803 -24.499 2.966 1.00 85.12 209 ASP A N 1
ATOM 1677 C CA . ASP A 1 209 ? 20.360 -25.595 2.179 1.00 85.12 209 ASP A CA 1
ATOM 1678 C C . ASP A 1 209 ? 21.861 -25.432 1.870 1.00 85.12 209 ASP A C 1
ATOM 1680 O O . ASP A 1 209 ? 22.478 -26.367 1.355 1.00 85.12 209 ASP A O 1
ATOM 1684 N N . GLU A 1 210 ? 22.458 -24.330 2.332 1.00 88.38 210 GLU A N 1
ATOM 1685 C CA . GLU A 1 210 ? 23.876 -23.971 2.243 1.00 88.38 210 GLU A CA 1
ATOM 1686 C C 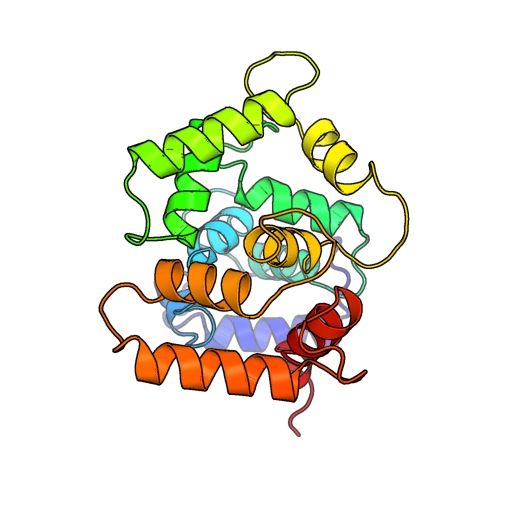. GLU A 1 210 ? 24.364 -23.796 0.792 1.00 88.38 210 GLU A C 1
ATOM 1688 O O . GLU A 1 210 ? 25.534 -24.059 0.481 1.00 88.38 210 GLU A O 1
ATOM 1693 N N . ASP A 1 211 ? 23.483 -23.350 -0.112 1.00 87.06 211 ASP A N 1
ATOM 1694 C CA . ASP A 1 211 ? 23.816 -23.112 -1.521 1.00 87.06 211 ASP A CA 1
ATOM 1695 C C . ASP A 1 211 ? 24.516 -21.758 -1.779 1.00 87.06 211 ASP A C 1
ATOM 1697 O O . ASP A 1 211 ? 25.059 -21.514 -2.867 1.00 87.06 211 ASP A O 1
ATOM 1701 N N . GLY A 1 212 ? 24.594 -20.901 -0.755 1.00 81.44 212 GLY A N 1
ATOM 1702 C CA . GLY A 1 212 ? 25.233 -19.588 -0.790 1.00 81.44 212 GLY A CA 1
ATOM 1703 C C . GLY A 1 212 ? 24.379 -18.484 -1.421 1.00 81.44 212 GLY A C 1
ATOM 1704 O O . GLY A 1 212 ? 24.884 -17.374 -1.646 1.00 81.44 212 GLY A O 1
ATOM 1705 N N . LYS A 1 213 ? 23.110 -18.762 -1.719 1.00 86.38 213 LYS A N 1
ATOM 1706 C CA . LYS A 1 213 ? 22.096 -17.827 -2.205 1.00 86.38 213 LYS A CA 1
ATOM 1707 C C . LYS A 1 213 ? 20.864 -17.902 -1.294 1.00 86.38 213 LYS A C 1
ATOM 1709 O O . LYS A 1 213 ? 20.835 -18.620 -0.308 1.00 86.38 213 LYS A O 1
ATOM 1714 N N . ILE A 1 214 ? 19.870 -17.054 -1.555 1.00 80.69 214 ILE A N 1
ATOM 1715 C CA . ILE A 1 214 ? 18.583 -17.110 -0.857 1.00 80.69 214 ILE A CA 1
ATOM 1716 C C . ILE A 1 214 ? 17.522 -17.453 -1.889 1.00 80.69 214 ILE A C 1
ATOM 1718 O O . ILE A 1 214 ? 17.141 -16.616 -2.710 1.00 80.69 214 ILE A O 1
ATOM 1722 N N . SER A 1 215 ? 17.036 -18.683 -1.844 1.00 79.75 215 SER A N 1
ATOM 1723 C CA . SER A 1 215 ? 15.881 -19.100 -2.624 1.00 79.75 215 SER A CA 1
ATOM 1724 C C . SER A 1 215 ? 14.616 -18.362 -2.177 1.00 79.75 215 SER A C 1
ATOM 1726 O O . SER A 1 215 ? 14.515 -17.776 -1.093 1.00 79.75 215 SER A O 1
ATOM 1728 N N . PHE A 1 216 ? 13.591 -18.413 -3.017 1.00 67.06 216 PHE A N 1
ATOM 1729 C CA . PHE A 1 216 ? 12.293 -17.824 -2.707 1.00 67.06 216 PHE A CA 1
ATOM 1730 C C . PHE A 1 216 ? 11.666 -18.372 -1.413 1.00 67.06 216 PHE A C 1
ATOM 1732 O O . PHE A 1 216 ? 11.097 -17.607 -0.629 1.00 67.06 216 PHE A O 1
ATOM 1739 N N . ASP A 1 217 ? 11.823 -19.671 -1.147 1.00 66.06 217 ASP A N 1
ATOM 1740 C CA . ASP A 1 217 ? 11.305 -20.334 0.056 1.00 66.06 217 ASP A CA 1
ATOM 1741 C C . ASP A 1 217 ? 12.054 -19.904 1.329 1.00 66.06 217 ASP A C 1
ATOM 1743 O O . ASP A 1 217 ? 11.455 -19.731 2.401 1.00 66.06 217 ASP A O 1
ATOM 1747 N N . GLU A 1 218 ? 13.359 -19.667 1.221 1.00 74.06 218 GLU A N 1
ATOM 1748 C CA . GLU A 1 218 ? 14.200 -19.158 2.306 1.00 74.06 218 GLU A CA 1
ATOM 1749 C C . GLU A 1 218 ? 13.904 -17.694 2.601 1.00 74.06 218 GLU A C 1
ATOM 1751 O O . GLU A 1 218 ? 13.693 -17.323 3.760 1.00 74.06 218 GLU A O 1
ATOM 1756 N N . PHE A 1 219 ? 13.764 -16.874 1.558 1.00 68.69 219 PHE A N 1
ATOM 1757 C CA . PHE A 1 219 ? 13.340 -15.485 1.688 1.00 68.69 219 PHE A CA 1
ATOM 1758 C C . PHE A 1 219 ? 11.978 -15.392 2.388 1.00 68.69 219 PHE A C 1
ATOM 1760 O O . PHE A 1 219 ? 11.813 -14.636 3.348 1.00 68.69 219 PHE A O 1
ATOM 1767 N N . CYS A 1 220 ? 11.014 -16.224 1.984 1.00 59.34 220 CYS A N 1
ATOM 1768 C CA . CYS A 1 220 ? 9.705 -16.276 2.627 1.00 59.34 220 CYS A CA 1
ATOM 1769 C C . CYS A 1 220 ? 9.762 -16.804 4.061 1.00 59.34 220 CYS A C 1
ATOM 1771 O O . CYS A 1 220 ? 9.018 -16.333 4.917 1.00 59.34 220 CYS A O 1
ATOM 1773 N N . SER A 1 221 ? 10.668 -17.732 4.365 1.00 62.50 221 SER A N 1
ATOM 1774 C CA . SER A 1 221 ? 10.896 -18.204 5.732 1.00 62.50 221 SER A CA 1
ATOM 1775 C C . SER A 1 221 ? 11.474 -17.117 6.647 1.00 62.50 221 SER A C 1
ATOM 1777 O O . SER A 1 221 ? 11.158 -17.077 7.838 1.00 62.50 221 SER A O 1
ATOM 1779 N N . VAL A 1 222 ? 12.312 -16.229 6.110 1.00 61.75 222 VAL A N 1
ATOM 1780 C CA . VAL A 1 222 ? 12.907 -15.104 6.846 1.00 61.75 222 VAL A CA 1
ATOM 1781 C C . VAL A 1 222 ? 11.893 -13.977 7.041 1.00 61.75 222 VAL A C 1
ATOM 1783 O O . VAL A 1 222 ? 11.693 -13.520 8.167 1.00 61.75 222 VAL A O 1
ATOM 1786 N N . VAL A 1 223 ? 11.197 -13.575 5.976 1.00 51.22 223 VAL A N 1
ATOM 1787 C CA . VAL A 1 223 ? 10.189 -12.500 6.009 1.00 51.22 223 VAL A CA 1
ATOM 1788 C C . VAL A 1 223 ? 8.909 -12.955 6.722 1.00 51.22 223 VAL A C 1
ATOM 1790 O O . VAL A 1 223 ? 8.332 -12.211 7.510 1.00 51.22 223 VAL A O 1
ATOM 1793 N N . GLY A 1 224 ? 8.494 -14.210 6.562 1.00 45.50 224 GLY A N 1
ATOM 1794 C CA . GLY A 1 224 ? 7.371 -14.803 7.296 1.00 45.50 224 GLY A CA 1
ATOM 1795 C C . GLY A 1 224 ? 7.625 -14.933 8.802 1.00 45.50 224 GLY A C 1
ATOM 1796 O O . GLY A 1 224 ? 6.680 -14.919 9.586 1.00 45.50 224 GLY A O 1
ATOM 1797 N N . ASN A 1 225 ? 8.892 -14.981 9.231 1.00 44.78 225 ASN A N 1
ATOM 1798 C CA . ASN A 1 225 ? 9.267 -14.897 10.645 1.00 44.78 225 ASN A CA 1
ATOM 1799 C C . ASN A 1 225 ? 9.346 -13.455 11.179 1.00 44.78 225 ASN A C 1
ATOM 1801 O O . ASN A 1 225 ? 9.398 -13.274 12.397 1.00 44.78 225 ASN A O 1
ATOM 1805 N N . THR A 1 226 ? 9.266 -12.419 10.331 1.00 42.62 226 THR A N 1
ATOM 1806 C CA . THR A 1 226 ? 9.029 -11.022 10.769 1.00 42.62 226 THR A CA 1
ATOM 1807 C C . THR A 1 226 ? 7.554 -10.753 11.068 1.00 42.62 226 THR A C 1
ATOM 1809 O O . THR A 1 226 ? 7.013 -9.689 10.793 1.00 42.62 226 THR A O 1
ATOM 1812 N N . ASP A 1 227 ? 6.917 -11.753 11.665 1.00 42.09 227 ASP A N 1
ATOM 1813 C CA . ASP A 1 227 ? 5.523 -11.867 12.057 1.00 42.09 227 ASP A CA 1
ATOM 1814 C C . ASP A 1 227 ? 5.172 -10.763 13.084 1.00 42.09 227 ASP A C 1
ATOM 1816 O O . ASP A 1 227 ? 5.105 -10.988 14.295 1.00 42.09 227 ASP A O 1
ATOM 1820 N N . ILE A 1 228 ? 4.971 -9.528 12.603 1.00 42.22 228 ILE A N 1
ATOM 1821 C CA . ILE A 1 228 ? 4.451 -8.393 13.389 1.00 42.22 228 ILE A CA 1
ATOM 1822 C C . ILE A 1 228 ? 3.133 -8.816 14.060 1.00 42.22 228 ILE A C 1
ATOM 1824 O O . ILE A 1 228 ? 2.856 -8.439 15.197 1.00 42.22 228 ILE A O 1
ATOM 1828 N N . HIS A 1 229 ? 2.374 -9.703 13.410 1.00 34.50 229 HIS A N 1
ATOM 1829 C CA . HIS A 1 229 ? 1.153 -10.287 13.946 1.00 34.50 229 HIS A CA 1
ATOM 1830 C C . HIS A 1 229 ? 1.393 -11.193 15.171 1.00 34.50 229 HIS A C 1
ATOM 1832 O O . HIS A 1 229 ? 0.636 -11.098 16.138 1.00 34.50 229 HIS A O 1
ATOM 1838 N N . LYS A 1 230 ? 2.459 -12.013 15.220 1.00 38.28 230 LYS A N 1
ATOM 1839 C CA . LYS A 1 230 ? 2.790 -12.760 16.453 1.00 38.28 230 LYS A CA 1
ATOM 1840 C C . LYS A 1 230 ? 3.192 -11.835 17.595 1.00 38.28 230 LYS A C 1
ATOM 1842 O O . LYS A 1 230 ? 2.775 -12.093 18.711 1.00 38.28 230 LYS A O 1
ATOM 1847 N N . LYS A 1 231 ? 3.908 -10.736 17.344 1.00 40.00 231 LYS A N 1
ATOM 1848 C CA . LYS A 1 231 ? 4.261 -9.776 18.411 1.00 40.00 231 LYS A CA 1
ATOM 1849 C C . LYS A 1 231 ? 3.096 -8.893 18.872 1.00 40.00 231 LYS A C 1
ATOM 1851 O O . LYS A 1 231 ? 3.133 -8.383 19.983 1.00 40.00 231 LYS A O 1
ATOM 1856 N N . MET A 1 232 ? 2.057 -8.716 18.053 1.00 35.56 232 MET A N 1
ATOM 1857 C CA . MET A 1 232 ? 0.856 -7.964 18.448 1.00 35.56 232 MET A CA 1
ATOM 1858 C C . MET A 1 232 ? -0.229 -8.826 19.112 1.00 35.56 232 MET A C 1
ATOM 1860 O O . MET A 1 232 ? -1.070 -8.284 19.827 1.00 35.56 232 MET A O 1
ATOM 1864 N N . VAL A 1 233 ? -0.232 -10.145 18.883 1.00 40.47 233 VAL A N 1
ATOM 1865 C CA . VAL A 1 233 ? -1.262 -11.065 19.411 1.00 40.47 233 VAL A CA 1
ATOM 1866 C C . VAL A 1 233 ? -0.702 -12.064 20.433 1.00 40.47 233 VAL A C 1
ATOM 1868 O O . VAL A 1 233 ? -1.456 -12.599 21.243 1.00 40.47 233 VAL A O 1
ATOM 1871 N N . VAL A 1 234 ? 0.610 -12.293 20.448 1.00 39.50 234 VAL A N 1
ATOM 1872 C CA . VAL A 1 234 ? 1.293 -13.192 21.383 1.00 39.50 234 VAL A CA 1
ATOM 1873 C C . VAL A 1 234 ? 2.369 -12.410 22.126 1.00 39.50 234 VAL A C 1
ATOM 1875 O O . VAL A 1 234 ? 3.550 -12.556 21.854 1.00 39.50 234 VAL A O 1
ATOM 1878 N N . ASP A 1 235 ? 1.941 -11.591 23.077 1.00 32.22 235 ASP A N 1
ATOM 1879 C CA . ASP A 1 235 ? 2.657 -11.457 24.342 1.00 32.22 235 ASP A CA 1
ATOM 1880 C C . ASP A 1 235 ? 1.599 -11.325 25.447 1.00 32.22 235 ASP A C 1
ATOM 1882 O O . ASP A 1 235 ? 0.742 -10.435 25.431 1.00 32.22 235 ASP A O 1
ATOM 1886 N N . VAL A 1 236 ? 1.612 -12.330 26.324 1.00 39.44 236 VAL A N 1
ATOM 1887 C CA . VAL A 1 236 ? 0.847 -12.441 27.574 1.00 39.44 236 VAL A CA 1
ATOM 1888 C C . VAL A 1 236 ? 1.449 -11.509 28.616 1.00 39.44 236 VAL A C 1
ATOM 1890 O O . VAL A 1 236 ? 2.696 -11.445 28.679 1.00 39.44 236 VAL A O 1
#

Secondary structure (DSSP, 8-state):
---S--HHHHHHHHHHHHHH-SS--SEE-HHHHHTSHHHHT-TTHHHHHHHH-SS-SSSEEHHHHHHHHHHT-TTS-HHHHHHHHHHHH-SS-SSEE-HHHHHHHHHHHHGGGS-HHHHHHHHHHHHHHH-SS-SSSEEHHHHHHHHHSS--SS-TTHHHHHHHH-SS-SSEE-HHHHHHHHHHHHGGGS-HHHHHHHHHHHHHHH-SS-SSSEEHHHHHHHHHT--HHHHHH---